Protein AF-A0A3B4A829-F1 (afdb_monomer)

Sequence (219 aa):
MPLPPALLARLAKRGIVKPTEQGADEEIIAEDYDDNNVDYEATRLENLPPNWYKVFDPTCGLPYYWNVETDLVAWLSPNDPTAVISKPAKKVKEVVEDKAERMDRSEKERERDRDRDRDRDRDRERERDRDRDRRRHRREDPAPYSKSKRGKKDDEMDPMDPSAYSDAPRGSWSTGLPKRNEAKTGADTTAAGPLFQQRPYPSPGAVLRANAANQIPKE

Radius of gyration: 46.79 Å; Cα contacts (8 Å, |Δi|>4): 106; chains: 1; bounding box: 115×64×116 Å

pLDDT: mean 76.43, std 15.31, range [40.72, 97.0]

InterPro domains:
  IPR001202 WW domain [PS50020] (46-80)
  IPR001202 WW domain [SM00456] (47-80)
  IPR036020 WW domain superfamily [SSF51045] (45-82)

Secondary structure (DSSP, 8-state):
-PPPHHHHHHHHHTTSSPPP-----------------B-HHHHHHTTPPTTEEEEE-TTT--EEEEETTTTEEESS-TTSTT---B--HHHHHHHHHHHHHHHHHHHHHHHHHHHHHHHHHHHHHHHHHHHHHHHHHHHHS--S---------SS---TT-HHHHS------TTTTSPPTTTTTS---TT--S-----PPPPPHHHHHHHHHHT-----

Foldseek 3Di:
DDDDPVVQVVCVVVVNDPDDPDDDDPPPPPPPPCPQQWDVVVQVVVPADPQKTWGADPVPRQTWIARPVPQWIWSDGPPDPPTDIHHPPVVVVVVVVVVVVVVVVVVVVVVVVVVVVVVVVVVVVVVVVVVVVVVVVVVPPPPPDDPDDPDDPPDDDDPPDVVVVDPPPPDDPPVPDDPPPPPPPVDDPPDP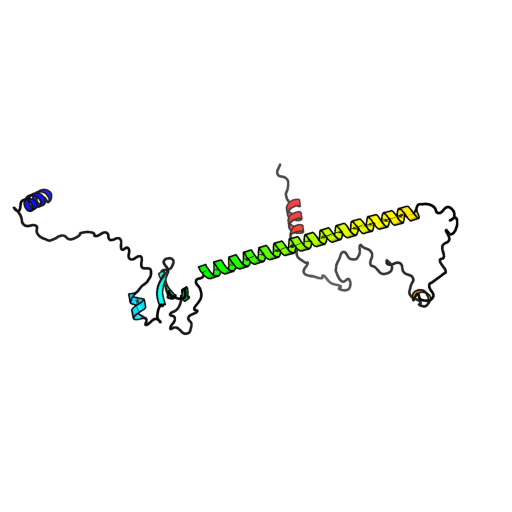DPDPDPDPDDDPVVVVVVVVVPPDDDD

Mean predicted aligned error: 21.89 Å

Organism: NCBI:txid409849

Structure (mmCIF, N/CA/C/O backbone):
data_AF-A0A3B4A829-F1
#
_entry.id   AF-A0A3B4A829-F1
#
loop_
_atom_site.group_PDB
_atom_site.id
_atom_site.type_symbol
_atom_site.label_atom_id
_atom_site.label_alt_id
_atom_site.label_comp_id
_atom_site.label_asym_id
_atom_site.label_entity_id
_atom_site.label_seq_id
_atom_site.pdbx_PDB_ins_code
_atom_site.Cartn_x
_atom_site.Cartn_y
_atom_site.Cartn_z
_atom_site.occupancy
_atom_site.B_iso_or_equiv
_atom_site.auth_seq_id
_atom_site.auth_comp_id
_atom_site.auth_asym_id
_atom_site.auth_atom_id
_atom_site.pdbx_PDB_model_num
ATOM 1 N N . MET A 1 1 ? -48.999 -45.160 48.063 1.00 62.88 1 MET A N 1
ATOM 2 C CA . MET A 1 1 ? -48.355 -45.368 46.749 1.00 62.88 1 MET A CA 1
ATOM 3 C C . MET A 1 1 ? -48.363 -44.034 46.015 1.00 62.88 1 MET A C 1
ATOM 5 O O . MET A 1 1 ? -49.429 -43.426 45.985 1.00 62.88 1 MET A O 1
ATOM 9 N N . PRO A 1 2 ? -47.221 -43.531 45.524 1.00 75.94 2 PRO A N 1
ATOM 10 C CA . PRO A 1 2 ? -47.175 -42.269 44.785 1.00 75.94 2 PRO A CA 1
ATOM 11 C C . PRO A 1 2 ? -47.960 -42.391 43.468 1.00 75.94 2 PRO A C 1
ATOM 13 O O . PRO A 1 2 ? -47.915 -43.430 42.811 1.00 75.94 2 PRO A O 1
ATOM 16 N N . LEU A 1 3 ? -48.720 -41.351 43.111 1.00 79.25 3 LEU A N 1
ATOM 17 C CA . LEU A 1 3 ? -49.488 -41.317 41.863 1.00 79.25 3 LEU A CA 1
ATOM 18 C C . LEU A 1 3 ? -48.540 -41.149 40.662 1.00 79.25 3 LEU A C 1
ATOM 20 O O . LEU A 1 3 ? -47.567 -40.402 40.767 1.00 79.25 3 LEU A O 1
ATOM 24 N N . PRO A 1 4 ? -48.821 -41.785 39.510 1.00 83.94 4 PRO A N 1
ATOM 25 C CA . PRO A 1 4 ? -47.995 -41.613 38.324 1.00 83.94 4 PRO A CA 1
ATOM 26 C C . PRO A 1 4 ? -48.113 -40.173 37.775 1.00 83.94 4 PRO A C 1
ATOM 28 O O . PRO A 1 4 ? -49.213 -39.601 37.794 1.00 83.94 4 PRO A O 1
ATOM 31 N N . PRO A 1 5 ? -47.028 -39.589 37.228 1.00 80.75 5 PRO A N 1
ATOM 32 C CA . PRO A 1 5 ? -46.957 -38.166 36.863 1.00 80.75 5 PRO A CA 1
ATOM 33 C C . PRO A 1 5 ? -48.063 -37.701 35.905 1.00 80.75 5 PRO A C 1
ATOM 35 O O . PRO A 1 5 ? -48.640 -36.627 36.070 1.00 80.75 5 PRO A O 1
ATOM 38 N N . ALA A 1 6 ? -48.428 -38.547 34.937 1.00 81.50 6 ALA A N 1
ATOM 39 C CA . ALA A 1 6 ? -49.469 -38.239 33.956 1.00 81.50 6 ALA A CA 1
ATOM 40 C C . ALA A 1 6 ? -50.870 -38.093 34.584 1.00 81.50 6 ALA A C 1
ATOM 42 O O . ALA A 1 6 ? -51.680 -37.282 34.124 1.00 81.50 6 ALA A O 1
ATOM 43 N N . LEU A 1 7 ? -51.165 -38.861 35.641 1.00 82.38 7 LEU A N 1
ATOM 44 C CA . LEU A 1 7 ? -52.417 -38.727 36.392 1.00 82.38 7 LEU A CA 1
ATOM 45 C C . LEU A 1 7 ? -52.396 -37.473 37.265 1.00 82.38 7 LEU A C 1
ATOM 47 O O . LEU A 1 7 ? -53.397 -36.763 37.303 1.00 82.38 7 LEU A O 1
ATOM 51 N N . LEU A 1 8 ? -51.260 -37.161 37.895 1.00 85.31 8 LEU A N 1
ATOM 52 C CA . LEU A 1 8 ? -51.094 -35.956 38.711 1.00 85.31 8 LEU A CA 1
ATOM 53 C C . LEU A 1 8 ? -51.343 -34.691 37.874 1.00 85.31 8 LEU A C 1
ATOM 55 O O . LEU A 1 8 ? -52.172 -33.868 38.251 1.00 85.31 8 LEU A O 1
ATOM 59 N N . ALA A 1 9 ? -50.750 -34.594 36.679 1.00 82.50 9 ALA A N 1
ATOM 60 C CA . ALA A 1 9 ? -50.962 -33.469 35.764 1.00 82.50 9 ALA A CA 1
ATOM 61 C C . ALA A 1 9 ? -52.432 -33.320 35.322 1.00 82.50 9 ALA A C 1
ATOM 63 O O . ALA A 1 9 ? -52.966 -32.210 35.262 1.00 82.50 9 ALA A O 1
ATOM 64 N N . ARG A 1 10 ? -53.119 -34.436 35.034 1.00 86.38 10 ARG A N 1
ATOM 65 C CA . ARG A 1 10 ? -54.551 -34.426 34.678 1.00 86.38 10 ARG A CA 1
ATOM 66 C C . ARG A 1 10 ? -55.443 -34.008 35.848 1.00 86.38 10 ARG A C 1
ATOM 68 O O . ARG A 1 10 ? -56.410 -33.281 35.629 1.00 86.38 10 ARG A O 1
ATOM 75 N N . LEU A 1 11 ? -55.128 -34.447 37.065 1.00 88.88 11 LEU A N 1
ATOM 76 C CA . LEU A 1 11 ? -55.855 -34.072 38.280 1.00 88.88 11 LEU A CA 1
ATOM 77 C C . LEU A 1 11 ? -55.606 -32.607 38.660 1.00 88.88 11 LEU A C 1
ATOM 79 O O . LEU A 1 11 ? -56.555 -31.916 39.027 1.00 88.88 11 LEU A O 1
ATOM 83 N N . ALA A 1 12 ? -54.375 -32.114 38.493 1.00 83.81 12 ALA A N 1
ATOM 84 C CA . ALA A 1 12 ? -54.022 -30.709 38.683 1.00 83.81 12 ALA A CA 1
ATOM 85 C C . ALA A 1 12 ? -54.759 -29.799 37.689 1.00 83.81 12 ALA A C 1
ATOM 87 O O . ALA A 1 12 ? -55.394 -28.832 38.100 1.00 83.81 12 ALA A O 1
ATOM 88 N N . LYS A 1 13 ? -54.805 -30.165 36.397 1.00 85.56 13 LYS A N 1
ATOM 89 C CA . LYS A 1 13 ? -55.593 -29.440 35.377 1.00 85.56 13 LYS A CA 1
ATOM 90 C C . LYS A 1 13 ? -57.096 -29.405 35.665 1.00 85.56 13 LYS A C 1
ATOM 92 O O . LYS A 1 13 ? -57.785 -28.515 35.181 1.00 85.56 13 LYS A O 1
ATOM 97 N N . ARG A 1 14 ? -57.614 -30.370 36.429 1.00 87.62 14 ARG A N 1
ATOM 98 C CA . ARG A 1 14 ? -59.014 -30.402 36.881 1.00 87.62 14 ARG A CA 1
ATOM 99 C C . ARG A 1 14 ? -59.227 -29.773 38.262 1.00 87.62 14 ARG A C 1
ATOM 101 O O . ARG A 1 14 ? -60.338 -29.839 38.774 1.00 87.62 14 ARG A O 1
ATOM 108 N N . GLY A 1 15 ? -58.192 -29.179 38.861 1.00 80.56 15 GLY A N 1
ATOM 109 C CA . GLY A 1 15 ? -58.266 -28.501 40.158 1.00 80.56 15 GLY A CA 1
ATOM 110 C C . GLY A 1 15 ? -58.422 -29.435 41.362 1.00 80.56 15 GLY A C 1
ATOM 111 O O . GLY A 1 15 ? -58.756 -28.975 42.448 1.00 80.56 15 GLY A O 1
ATOM 112 N N . ILE A 1 16 ? -58.200 -30.741 41.185 1.00 83.94 16 ILE A N 1
ATOM 113 C CA . ILE A 1 16 ? -58.399 -31.758 42.232 1.00 83.94 16 ILE A CA 1
ATOM 114 C C . ILE A 1 16 ? -57.163 -31.868 43.138 1.00 83.94 16 ILE A C 1
ATOM 116 O O . ILE A 1 16 ? -57.279 -32.201 44.314 1.00 83.94 16 ILE A O 1
ATOM 120 N N . VAL A 1 17 ? -55.972 -31.578 42.607 1.00 76.62 17 VAL A N 1
ATOM 121 C CA . VAL A 1 17 ? -54.696 -31.648 43.335 1.00 76.62 17 VAL A CA 1
ATOM 122 C C . VAL A 1 17 ? -53.921 -30.352 43.102 1.00 76.62 17 VAL A C 1
ATOM 124 O O . VAL A 1 17 ? -53.802 -29.909 41.963 1.00 76.62 17 VAL A O 1
ATOM 127 N N . LYS A 1 18 ? -53.397 -29.737 44.171 1.00 69.69 18 LYS A N 1
ATOM 128 C CA . LYS A 1 18 ? -52.529 -28.553 44.069 1.00 69.69 18 LYS A CA 1
ATOM 129 C C . LYS A 1 18 ? -51.158 -28.993 43.532 1.00 69.69 18 LYS A C 1
ATOM 131 O O . LYS A 1 18 ? -50.573 -29.892 44.139 1.00 69.69 18 LYS A O 1
ATOM 136 N N . PRO A 1 19 ? -50.647 -28.425 42.425 1.00 57.25 19 PRO A N 1
ATOM 137 C CA . PRO A 1 19 ? -49.289 -28.715 41.985 1.00 57.25 19 PRO A CA 1
ATOM 138 C C . PRO A 1 19 ? -48.317 -28.209 43.056 1.00 57.25 19 PRO A C 1
ATOM 140 O O . PRO A 1 19 ? -48.358 -27.047 43.446 1.00 57.25 19 PRO A O 1
ATOM 143 N N . THR A 1 20 ? -47.487 -29.101 43.587 1.00 56.19 20 THR A N 1
ATOM 144 C CA . THR A 1 20 ? -46.344 -28.720 44.416 1.00 56.19 20 THR A CA 1
ATOM 145 C C . THR A 1 20 ? -45.312 -28.067 43.499 1.00 56.19 20 THR A C 1
ATOM 147 O O . THR A 1 20 ? -44.833 -28.725 42.578 1.00 56.19 20 THR A O 1
ATOM 150 N N . GLU A 1 21 ? -45.012 -26.788 43.724 1.00 53.50 21 GLU A N 1
ATOM 151 C CA . GLU A 1 21 ? -44.109 -25.934 42.928 1.00 53.50 21 GLU A CA 1
ATOM 152 C C . GLU A 1 21 ? -42.617 -26.319 43.031 1.00 53.50 21 GLU A C 1
ATOM 154 O O . GLU A 1 21 ? -41.757 -25.473 43.251 1.00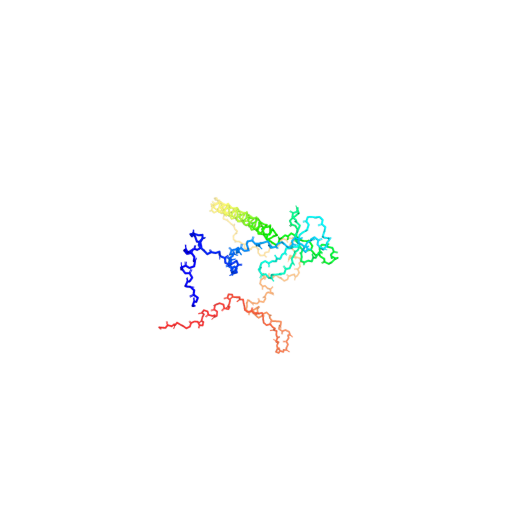 53.50 21 GLU A O 1
ATOM 159 N N . GLN A 1 22 ? -42.270 -27.600 42.916 1.00 52.34 22 GLN A N 1
ATOM 160 C CA . GLN A 1 22 ? -40.875 -28.041 42.978 1.00 52.34 22 GLN A CA 1
ATOM 161 C C . GLN A 1 22 ? -40.484 -28.803 41.713 1.00 52.34 22 GLN A C 1
ATOM 163 O O . GLN A 1 22 ? -40.809 -29.980 41.553 1.00 52.34 22 GLN A O 1
ATOM 168 N N . GLY A 1 23 ? -39.783 -28.062 40.849 1.00 44.44 23 GLY A N 1
ATOM 169 C CA . GLY A 1 23 ? -39.101 -28.474 39.623 1.00 44.44 23 GLY A CA 1
ATOM 170 C C . GLY A 1 23 ? -39.438 -27.500 38.480 1.00 44.44 23 GLY A C 1
ATOM 171 O O . GLY A 1 23 ? -40.441 -27.718 37.812 1.00 44.44 23 GLY A O 1
ATOM 172 N N . ALA A 1 24 ? -38.773 -26.355 38.256 1.00 49.72 24 ALA A N 1
ATOM 173 C CA . ALA A 1 24 ? -37.322 -26.191 38.076 1.00 49.72 24 ALA A CA 1
ATOM 174 C C . ALA A 1 24 ? -36.779 -27.426 37.329 1.00 49.72 24 ALA A C 1
ATOM 176 O O . ALA A 1 24 ? -36.656 -28.494 37.910 1.00 49.72 24 ALA A O 1
ATOM 177 N N . ASP A 1 25 ? -36.658 -27.424 36.008 1.00 49.03 25 ASP A N 1
ATOM 178 C CA . ASP A 1 25 ? -35.870 -26.461 35.255 1.00 49.03 25 ASP A CA 1
ATOM 179 C C . ASP A 1 25 ? -36.522 -26.230 33.886 1.00 49.03 25 ASP A C 1
ATOM 181 O O . ASP A 1 25 ? -36.561 -27.111 33.025 1.00 49.03 25 ASP A O 1
ATOM 185 N N . GLU A 1 26 ? -37.066 -25.033 33.678 1.00 47.22 26 GLU A N 1
ATOM 186 C CA . GLU A 1 26 ? -37.131 -24.495 32.327 1.00 47.22 26 GLU A CA 1
ATOM 187 C C . GLU A 1 26 ? -35.673 -24.281 31.917 1.00 47.22 26 GLU A C 1
ATOM 189 O O . GLU A 1 26 ? -35.051 -23.296 32.312 1.00 47.22 26 GLU A O 1
ATOM 194 N N . GLU A 1 27 ? -35.095 -25.226 31.175 1.00 49.81 27 GLU A N 1
ATOM 195 C CA . GLU A 1 27 ? -33.926 -24.932 30.351 1.00 49.81 27 GLU A CA 1
ATOM 196 C C . GLU A 1 27 ? -34.383 -23.905 29.310 1.00 49.81 27 GLU A C 1
ATOM 198 O O . GLU A 1 27 ? -34.809 -24.226 28.199 1.00 49.81 27 GLU A O 1
ATOM 203 N N . ILE A 1 28 ? -34.374 -22.638 29.723 1.00 50.53 28 ILE A N 1
ATOM 204 C CA . ILE A 1 28 ? -34.378 -21.493 28.833 1.00 50.53 28 ILE A CA 1
ATOM 205 C C . ILE A 1 28 ? -33.045 -21.588 28.103 1.00 50.53 28 ILE A C 1
ATOM 207 O O . ILE A 1 28 ? -32.021 -21.095 28.565 1.00 50.53 28 ILE A O 1
ATOM 211 N N . ILE A 1 29 ? -33.073 -22.265 26.959 1.00 40.72 29 ILE A N 1
ATOM 212 C CA . ILE A 1 29 ? -32.076 -22.162 25.898 1.00 40.72 29 ILE A CA 1
ATOM 213 C C . ILE A 1 29 ? -32.230 -20.753 25.298 1.00 40.72 29 ILE A C 1
ATOM 215 O O . ILE A 1 29 ? -32.702 -20.565 24.185 1.00 40.72 29 ILE A O 1
ATOM 219 N N . ALA A 1 30 ? -31.935 -19.726 26.086 1.00 46.53 30 ALA A N 1
ATOM 220 C CA . ALA A 1 30 ? -31.140 -18.651 25.540 1.00 46.53 30 ALA A CA 1
ATOM 221 C C . ALA A 1 30 ? -29.742 -19.288 25.542 1.00 46.53 30 ALA A C 1
ATOM 223 O O . ALA A 1 30 ? -29.159 -19.461 26.601 1.00 46.53 30 ALA A O 1
ATOM 224 N N . GLU A 1 31 ? -29.207 -19.821 24.441 1.00 43.38 31 GLU A N 1
ATOM 225 C CA . GLU A 1 31 ? -28.810 -18.980 23.309 1.00 43.38 31 GLU A CA 1
ATOM 226 C C . GLU A 1 31 ? -28.559 -17.565 23.832 1.00 43.38 31 GLU A C 1
ATOM 228 O O . GLU A 1 31 ? -29.293 -16.611 23.582 1.00 43.38 31 GLU A O 1
ATOM 233 N N . ASP A 1 32 ? -27.570 -17.512 24.716 1.00 53.38 32 ASP A N 1
ATOM 234 C CA . ASP A 1 32 ? -26.688 -16.407 25.012 1.00 53.38 32 ASP A CA 1
ATOM 235 C C . ASP A 1 32 ? -26.170 -15.817 23.696 1.00 53.38 32 ASP A C 1
ATOM 237 O O . ASP A 1 32 ? -24.996 -15.872 23.353 1.00 53.38 32 ASP A O 1
ATOM 241 N N . TYR A 1 33 ? -27.080 -15.163 22.975 1.00 49.12 33 TYR A N 1
ATOM 242 C CA . TYR A 1 33 ? -26.822 -14.146 21.967 1.00 49.12 33 TYR A CA 1
ATOM 243 C C . TYR A 1 33 ? -26.210 -12.893 22.616 1.00 49.12 33 TYR A C 1
ATOM 245 O O . TYR A 1 33 ? -26.531 -11.766 22.243 1.00 49.12 33 TYR A O 1
ATOM 253 N N . ASP A 1 34 ? -25.326 -13.077 23.593 1.00 56.41 34 ASP A N 1
ATOM 254 C CA . ASP A 1 34 ? -24.385 -12.060 24.027 1.00 56.41 34 ASP A CA 1
ATOM 255 C C . ASP A 1 34 ? -23.034 -12.343 23.369 1.00 56.41 34 ASP A C 1
ATOM 257 O O . ASP A 1 34 ? -21.984 -12.429 23.994 1.00 56.41 34 ASP A O 1
ATOM 261 N N . ASP A 1 35 ? -23.079 -12.441 22.041 1.00 56.72 35 ASP A N 1
ATOM 262 C CA . ASP A 1 35 ? -21.937 -12.347 21.132 1.00 56.72 35 ASP A CA 1
ATOM 263 C C . ASP A 1 35 ? -21.362 -10.904 21.147 1.00 56.72 35 ASP A C 1
ATOM 265 O O . ASP A 1 35 ? -20.783 -10.419 20.169 1.00 56.72 35 ASP A O 1
ATOM 269 N N . ASN A 1 36 ? -21.555 -10.157 22.248 1.00 57.44 36 ASN A N 1
ATOM 270 C CA . ASN A 1 36 ? -20.899 -8.886 22.480 1.00 57.44 36 ASN A CA 1
ATOM 271 C C . ASN A 1 36 ? -19.454 -9.190 22.831 1.00 57.44 36 ASN A C 1
ATOM 273 O O . ASN A 1 36 ? -19.013 -9.238 23.973 1.00 57.44 36 ASN A O 1
ATOM 277 N N . ASN A 1 37 ? -18.678 -9.257 21.769 1.00 61.34 37 ASN A N 1
ATOM 278 C CA . ASN A 1 37 ? -17.234 -9.173 21.750 1.00 61.34 37 ASN A CA 1
ATOM 279 C C . ASN A 1 37 ? -16.674 -7.901 22.448 1.00 61.34 37 ASN A C 1
ATOM 281 O O . ASN A 1 37 ? -15.470 -7.660 22.437 1.00 61.34 37 ASN A O 1
ATOM 285 N N . VAL A 1 38 ? -17.538 -7.059 23.023 1.00 65.56 38 VAL A N 1
ATOM 286 C CA . VAL A 1 38 ? -17.260 -5.788 23.685 1.00 65.56 38 VAL A CA 1
ATOM 287 C C . VAL A 1 38 ? -17.654 -5.913 25.154 1.00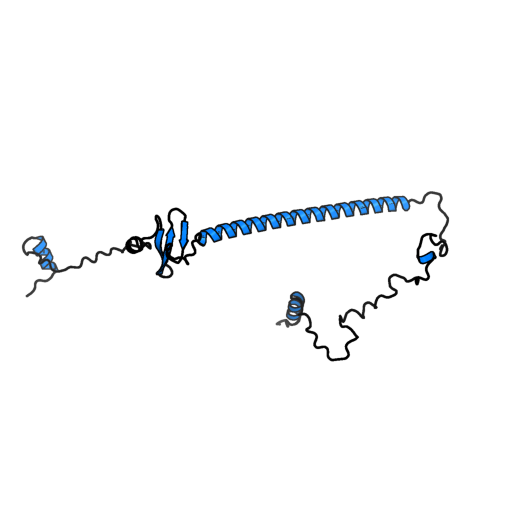 65.56 38 VAL A C 1
ATOM 289 O O . VAL A 1 38 ? -18.835 -5.962 25.491 1.00 65.56 38 VAL A O 1
ATOM 292 N N . ASP A 1 39 ? -16.663 -5.917 26.041 1.00 70.56 39 ASP A N 1
ATOM 293 C CA . ASP A 1 39 ? -16.899 -5.949 27.484 1.00 70.56 39 ASP A CA 1
ATOM 294 C C . ASP A 1 39 ? -17.111 -4.517 27.994 1.00 70.56 39 ASP A C 1
ATOM 296 O O . ASP A 1 39 ? -16.173 -3.781 28.333 1.00 70.56 39 ASP A O 1
ATOM 300 N N . TYR A 1 40 ? -18.374 -4.088 27.979 1.00 66.25 40 TYR A N 1
ATOM 301 C CA . TYR A 1 40 ? -18.784 -2.751 28.407 1.00 66.25 40 TYR A CA 1
ATOM 302 C C . TYR A 1 40 ? -18.522 -2.494 29.900 1.00 66.25 40 TYR A C 1
ATOM 304 O O . TYR A 1 40 ? -18.221 -1.357 30.275 1.00 66.25 40 TYR A O 1
ATOM 312 N N . GLU A 1 41 ? -18.574 -3.528 30.744 1.00 65.50 41 GLU A N 1
ATOM 313 C CA . GLU A 1 41 ? -18.290 -3.418 32.179 1.00 65.50 41 GLU A CA 1
ATOM 314 C C . GLU A 1 41 ? -16.792 -3.181 32.416 1.00 65.50 41 GLU A C 1
ATOM 316 O O . GLU A 1 41 ? -16.417 -2.216 33.091 1.00 65.50 41 GLU A O 1
ATOM 321 N N . ALA A 1 42 ? -15.914 -3.964 31.779 1.00 67.88 42 ALA A N 1
ATOM 322 C CA . ALA A 1 42 ? -14.471 -3.730 31.850 1.00 67.88 42 ALA A CA 1
ATOM 323 C C . ALA A 1 42 ? -14.068 -2.383 31.232 1.00 67.88 42 ALA A C 1
ATOM 325 O O . ALA A 1 42 ? -13.198 -1.692 31.764 1.00 67.88 42 ALA A O 1
ATOM 326 N N . THR A 1 43 ? -14.735 -1.971 30.149 1.00 70.56 43 THR A N 1
ATOM 327 C CA . THR A 1 43 ? -14.516 -0.658 29.524 1.00 70.56 43 THR A CA 1
ATOM 328 C C . THR A 1 43 ? -14.823 0.485 30.501 1.00 70.56 43 THR A C 1
ATOM 330 O O . THR A 1 43 ? -14.058 1.445 30.609 1.00 70.56 43 THR A O 1
ATOM 333 N N . ARG A 1 44 ? -15.924 0.380 31.255 1.00 68.00 44 ARG A N 1
ATOM 334 C CA . ARG A 1 44 ? -16.331 1.391 32.241 1.00 68.00 44 ARG A CA 1
ATOM 335 C C . ARG A 1 44 ? -15.406 1.432 33.460 1.00 68.00 44 ARG A C 1
ATOM 337 O O . ARG A 1 44 ? -15.203 2.504 34.026 1.00 68.00 44 ARG A O 1
ATOM 344 N N . LEU A 1 45 ? -14.851 0.290 33.862 1.00 73.12 45 LEU A N 1
ATOM 345 C CA . LEU A 1 45 ? -13.954 0.172 35.016 1.00 73.12 45 LEU A CA 1
ATOM 346 C C . LEU A 1 45 ? -12.544 0.729 34.751 1.00 73.12 45 LEU A C 1
ATOM 348 O O . LEU A 1 45 ? -11.903 1.222 35.677 1.00 73.12 45 LEU A O 1
ATOM 352 N N . GLU A 1 46 ? -12.060 0.684 33.507 1.00 77.44 46 GLU A N 1
ATOM 353 C CA . GLU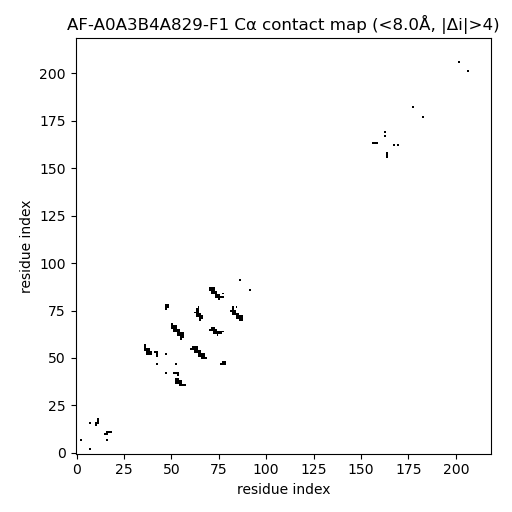 A 1 46 ? -10.684 1.073 33.153 1.00 77.44 46 GLU A CA 1
ATOM 354 C C . GLU A 1 46 ? -10.467 2.589 32.955 1.00 77.44 46 GLU A C 1
ATOM 356 O O . GLU A 1 46 ? -9.350 3.007 32.646 1.00 77.44 46 GLU A O 1
ATOM 361 N N . ASN A 1 47 ? -11.493 3.431 33.166 1.00 84.56 47 ASN A N 1
ATOM 362 C CA . ASN A 1 47 ? -11.431 4.886 32.938 1.00 84.56 47 ASN A CA 1
ATOM 363 C C . ASN A 1 47 ? -10.808 5.230 31.570 1.00 84.56 47 ASN A C 1
ATOM 365 O O . ASN A 1 47 ? -9.901 6.063 31.455 1.00 84.56 47 ASN A O 1
ATOM 369 N N . LEU A 1 48 ? -11.263 4.535 30.529 1.00 85.94 48 LEU A N 1
ATOM 370 C CA . LEU A 1 48 ? -10.796 4.747 29.165 1.00 85.94 48 LEU A CA 1
ATOM 371 C C . LEU A 1 48 ? -11.193 6.145 28.662 1.00 85.94 48 LEU A C 1
ATOM 373 O O . LEU A 1 48 ? -12.214 6.692 29.095 1.00 85.94 48 LEU A O 1
ATOM 377 N N . PRO A 1 49 ? -10.413 6.743 27.742 1.00 87.75 49 PRO A N 1
ATOM 378 C CA . PRO A 1 49 ? -10.805 8.000 27.122 1.00 87.75 49 PRO A CA 1
ATOM 379 C C . PRO A 1 49 ? -12.147 7.862 26.379 1.00 87.75 49 PRO A C 1
ATOM 381 O O . PRO A 1 49 ? -12.539 6.750 26.013 1.00 87.75 49 PRO A O 1
ATOM 384 N N . PRO A 1 50 ? -12.853 8.974 26.102 1.00 88.12 50 PRO A N 1
ATOM 385 C CA . PRO A 1 50 ? -14.125 8.932 25.390 1.00 88.12 50 PRO A CA 1
ATOM 386 C C . PRO A 1 50 ? -14.024 8.145 24.081 1.00 88.12 50 PRO A C 1
ATOM 388 O O . PRO A 1 50 ? -13.036 8.258 23.352 1.00 88.12 50 PRO A O 1
ATOM 391 N N . ASN A 1 51 ? -15.067 7.372 23.786 1.00 90.62 51 ASN A N 1
ATOM 392 C CA . ASN A 1 51 ? -15.212 6.588 22.558 1.00 90.62 51 ASN A CA 1
ATOM 393 C C . ASN A 1 51 ? -14.223 5.426 22.395 1.00 90.62 51 ASN A C 1
ATOM 395 O O . ASN A 1 51 ? -14.185 4.831 21.319 1.00 90.62 51 ASN A O 1
ATOM 399 N N . TRP A 1 52 ? -13.455 5.082 23.435 1.00 92.25 52 TRP A N 1
ATOM 400 C CA . TRP A 1 52 ? -12.633 3.876 23.475 1.00 92.25 52 TRP A CA 1
ATOM 401 C C . TRP A 1 52 ? -13.348 2.731 24.182 1.00 92.25 52 TRP A C 1
ATOM 403 O O . TRP A 1 52 ? -13.875 2.896 25.280 1.00 92.25 52 TRP A O 1
ATOM 413 N N . TYR A 1 53 ? -13.301 1.559 23.561 1.00 90.56 53 TYR A N 1
ATOM 414 C CA . TYR A 1 53 ? -13.922 0.337 24.050 1.00 90.56 53 TYR A CA 1
ATOM 415 C C . TYR A 1 53 ? -12.894 -0.782 24.130 1.00 90.56 53 TYR A C 1
ATOM 417 O O . TYR A 1 53 ? -12.029 -0.898 23.258 1.00 90.56 53 TYR A O 1
ATOM 425 N N . LYS A 1 54 ? -13.001 -1.606 25.173 1.00 91.25 54 LYS A N 1
ATOM 426 C CA . LYS A 1 54 ? -12.248 -2.848 25.307 1.00 91.25 54 LYS A CA 1
ATOM 427 C C . LYS A 1 54 ? -13.026 -3.959 24.614 1.00 91.25 54 LYS A C 1
ATOM 429 O O . LYS A 1 54 ? -14.156 -4.276 24.982 1.00 91.25 54 LYS A O 1
ATOM 434 N N . VAL A 1 55 ? -12.412 -4.521 23.589 1.00 90.19 55 VAL A N 1
ATOM 435 C CA . VAL A 1 55 ? -13.004 -5.509 22.696 1.00 90.19 55 VAL A CA 1
ATOM 436 C C . VAL A 1 55 ? -12.129 -6.753 22.749 1.00 90.19 55 VAL A C 1
ATOM 438 O O . VAL A 1 55 ? -10.912 -6.646 22.664 1.00 90.19 55 VAL A O 1
ATOM 441 N N . PHE A 1 56 ? -12.703 -7.933 22.925 1.00 88.56 56 PHE A N 1
ATOM 442 C CA . PHE A 1 56 ? -11.946 -9.182 22.852 1.00 88.56 56 PHE A CA 1
ATOM 443 C C . PHE A 1 56 ? -11.819 -9.613 21.393 1.00 88.56 56 PHE A C 1
ATOM 445 O O . PHE A 1 56 ? -12.649 -9.262 20.579 1.00 88.56 56 PHE A O 1
ATOM 452 N N . ASP A 1 57 ? -10.756 -10.278 20.969 1.00 83.44 57 ASP A N 1
ATOM 453 C CA . ASP A 1 57 ? -10.712 -10.830 19.609 1.00 83.44 57 ASP A CA 1
ATOM 454 C C . ASP A 1 57 ? -11.322 -12.243 19.627 1.00 83.44 57 ASP A C 1
ATOM 456 O O . ASP A 1 57 ? -10.798 -13.086 20.357 1.00 83.44 57 ASP A O 1
ATOM 460 N N . PRO A 1 58 ? -12.362 -12.561 18.826 1.00 85.88 58 PRO A N 1
ATOM 461 C CA . PRO A 1 58 ? -12.951 -13.903 18.792 1.00 85.88 58 PRO A CA 1
ATOM 462 C C . PRO A 1 58 ? -11.941 -15.007 18.461 1.00 85.88 58 PRO A C 1
ATOM 464 O O . PRO A 1 58 ? -12.118 -16.162 18.837 1.00 85.88 58 PRO A O 1
ATOM 467 N N . THR A 1 59 ? -10.878 -14.670 17.728 1.00 84.00 59 THR A N 1
ATOM 468 C CA . THR A 1 59 ? -9.888 -15.648 17.269 1.00 84.00 59 THR A CA 1
ATOM 469 C C . THR A 1 59 ? -8.891 -16.050 18.350 1.00 84.00 59 THR A C 1
ATOM 471 O O . THR A 1 59 ? -8.373 -17.166 18.308 1.00 84.00 59 THR A O 1
ATOM 474 N N . CYS A 1 60 ? -8.606 -15.167 19.311 1.00 84.50 60 CYS A N 1
ATOM 475 C CA . CYS A 1 60 ? -7.569 -15.405 20.317 1.00 84.50 60 CYS A CA 1
ATOM 476 C C . CYS A 1 60 ? -7.985 -15.095 21.760 1.00 84.50 60 CYS A C 1
ATOM 478 O O . CYS A 1 60 ? -7.221 -15.383 22.679 1.00 84.50 60 CYS A O 1
ATOM 480 N N . GLY A 1 61 ? -9.174 -14.532 21.979 1.00 84.06 61 GLY A N 1
ATOM 481 C CA . GLY A 1 61 ? -9.685 -14.139 23.291 1.00 84.06 61 GLY A CA 1
ATOM 482 C C . GLY A 1 61 ? -8.865 -13.042 23.976 1.00 84.06 61 GLY A C 1
ATOM 483 O O . GLY A 1 61 ? -9.040 -12.810 25.169 1.00 84.06 61 GLY A O 1
ATOM 484 N N . LEU A 1 62 ? -7.943 -12.384 23.264 1.00 88.38 62 LEU A N 1
ATOM 485 C CA . LEU A 1 62 ? -7.124 -11.304 23.812 1.00 88.38 62 LEU A CA 1
ATOM 486 C C . LEU A 1 62 ? -7.857 -9.965 23.682 1.00 88.38 62 LEU A C 1
ATOM 488 O O . LEU A 1 62 ? -8.459 -9.707 22.637 1.00 88.38 62 LEU A O 1
ATOM 492 N N . PRO A 1 63 ? -7.801 -9.098 24.708 1.00 91.44 63 PRO A N 1
ATOM 493 C CA . PRO A 1 63 ? -8.386 -7.774 24.619 1.00 91.44 63 PRO A CA 1
ATOM 494 C C . PRO A 1 63 ? -7.545 -6.870 23.713 1.00 91.44 63 PRO A C 1
ATOM 496 O O . PRO A 1 63 ? -6.318 -6.834 23.795 1.00 91.44 63 PRO A O 1
ATOM 499 N N . TYR A 1 64 ? -8.232 -6.088 22.896 1.00 91.56 64 TYR A N 1
ATOM 500 C CA . TYR A 1 64 ? -7.718 -4.935 22.181 1.00 91.56 64 TYR A CA 1
ATOM 501 C C . TYR A 1 64 ? -8.632 -3.736 22.441 1.00 91.56 64 TYR A C 1
ATOM 503 O O . TYR A 1 64 ? -9.765 -3.862 22.902 1.00 91.56 64 TYR A O 1
ATOM 511 N N . TYR A 1 65 ? -8.123 -2.546 22.166 1.00 92.88 65 TYR A N 1
ATOM 512 C CA . TYR A 1 65 ? -8.818 -1.292 22.398 1.00 92.88 65 TYR A CA 1
ATOM 513 C C . TYR A 1 65 ? -9.178 -0.674 21.056 1.00 92.88 65 TYR A C 1
ATOM 515 O O . TYR A 1 65 ? -8.310 -0.501 20.197 1.00 92.88 65 TYR A O 1
ATOM 523 N N . TRP A 1 66 ? -10.452 -0.346 20.873 1.00 93.69 66 TRP A N 1
ATOM 524 C CA . TRP A 1 66 ? -10.971 0.252 19.646 1.00 93.69 66 TRP A CA 1
ATOM 525 C C . TRP A 1 66 ? -11.643 1.586 19.940 1.00 93.69 66 TRP A C 1
ATOM 527 O O . TRP A 1 66 ? -12.453 1.700 20.858 1.00 93.69 66 TRP A O 1
ATOM 537 N N . ASN A 1 67 ? -11.303 2.596 19.144 1.00 93.69 67 ASN A N 1
ATOM 538 C CA . ASN A 1 67 ? -11.973 3.882 19.140 1.00 93.69 67 ASN A CA 1
ATOM 539 C C . ASN A 1 67 ? -13.036 3.933 18.032 1.00 93.69 67 ASN A C 1
ATOM 541 O O . ASN A 1 67 ? -12.688 3.912 16.852 1.00 93.69 67 ASN A O 1
ATOM 545 N N . VAL A 1 68 ? -14.309 4.058 18.411 1.00 91.19 68 VAL A N 1
ATOM 546 C CA . VAL A 1 68 ? -15.456 3.996 17.481 1.00 91.19 68 VAL A CA 1
ATOM 547 C C . VAL A 1 68 ? -15.575 5.235 16.584 1.00 91.19 68 VAL A C 1
ATOM 549 O O . VAL A 1 68 ? -16.071 5.136 15.468 1.00 91.19 68 VAL A O 1
ATOM 552 N N . GLU A 1 69 ? -15.120 6.409 17.028 1.00 92.94 69 GLU A N 1
ATOM 553 C CA . GLU A 1 69 ? -15.217 7.638 16.220 1.00 92.94 69 GLU A CA 1
ATOM 554 C C . GLU A 1 69 ? -14.147 7.718 15.131 1.00 92.94 69 GLU A C 1
ATOM 556 O O . GLU A 1 69 ? -14.387 8.243 14.045 1.00 92.94 69 GLU A O 1
ATOM 561 N N . THR A 1 70 ? -12.940 7.248 15.441 1.00 91.94 70 THR A N 1
ATOM 562 C CA . THR A 1 70 ? -11.762 7.417 14.574 1.00 91.94 70 THR A CA 1
ATOM 563 C C . THR A 1 70 ? -11.339 6.135 13.870 1.00 91.94 70 THR A C 1
ATOM 565 O O . THR A 1 70 ? -10.417 6.173 13.051 1.00 91.94 70 THR A O 1
ATOM 568 N N . ASP A 1 71 ? -11.993 5.012 14.182 1.00 92.44 71 ASP A N 1
ATOM 569 C CA . ASP A 1 71 ? -11.591 3.670 13.766 1.00 92.44 71 ASP A CA 1
ATOM 570 C C . ASP A 1 71 ? -10.107 3.405 14.039 1.00 92.44 71 ASP A C 1
ATOM 572 O O . ASP A 1 71 ? -9.379 2.884 13.198 1.00 92.44 71 ASP A O 1
ATOM 576 N N . LEU A 1 72 ? -9.620 3.804 15.211 1.00 93.94 72 LEU A N 1
ATOM 577 C CA . LEU A 1 72 ? -8.257 3.512 15.643 1.00 93.94 72 LEU A CA 1
ATOM 578 C C . LEU A 1 72 ? -8.249 2.293 16.558 1.00 93.94 72 LEU A C 1
ATOM 580 O O . LEU A 1 72 ? -9.161 2.101 17.356 1.00 93.94 72 LEU A O 1
ATOM 584 N N . VAL A 1 73 ? -7.209 1.473 16.442 1.00 94.44 73 VAL A N 1
ATOM 585 C CA . VAL A 1 73 ? -7.030 0.251 17.227 1.00 94.44 73 VAL A CA 1
ATOM 586 C C . VAL A 1 73 ? -5.671 0.247 17.922 1.00 94.44 73 VAL A C 1
ATOM 588 O O . VAL A 1 73 ? -4.672 0.723 17.369 1.00 94.44 73 VAL A O 1
ATOM 591 N N . ALA A 1 74 ? -5.631 -0.302 19.133 1.00 94.56 74 ALA A N 1
ATOM 592 C CA . ALA A 1 74 ? -4.421 -0.491 19.925 1.00 94.56 74 ALA A CA 1
ATOM 593 C C . ALA A 1 74 ? -4.481 -1.819 20.694 1.00 94.56 74 ALA A C 1
ATOM 595 O O . ALA A 1 74 ? -5.543 -2.242 21.139 1.00 94.56 74 ALA A O 1
ATOM 596 N N . TRP A 1 75 ? -3.334 -2.473 20.878 1.00 93.12 75 TRP A N 1
ATOM 597 C CA . TRP A 1 75 ? -3.229 -3.703 21.681 1.00 93.12 75 TRP A CA 1
ATOM 598 C C . TRP A 1 75 ? -3.128 -3.439 23.189 1.00 93.12 75 TRP A C 1
ATOM 600 O O . TRP A 1 75 ? -3.338 -4.341 23.990 1.00 93.12 75 TRP A O 1
ATOM 610 N N . LEU A 1 76 ? -2.787 -2.208 23.574 1.00 92.88 76 LEU A N 1
ATOM 611 C CA . LEU A 1 76 ? -2.669 -1.760 24.959 1.00 92.88 76 LEU A CA 1
ATOM 612 C C . LEU A 1 76 ? -3.683 -0.654 25.228 1.00 92.88 76 LEU A C 1
ATOM 614 O O . LEU A 1 76 ? -4.152 -0.001 24.291 1.00 92.88 76 LEU A O 1
ATOM 618 N N . SER A 1 77 ? -3.989 -0.438 26.508 1.00 90.38 77 SER A N 1
ATOM 619 C CA . SER A 1 77 ? -4.886 0.638 26.920 1.00 90.38 77 SER A CA 1
ATOM 620 C C . SER A 1 77 ? -4.365 1.977 26.385 1.00 90.38 77 SER A C 1
ATOM 622 O O . SER A 1 77 ? -3.174 2.246 26.513 1.00 90.38 77 SER A O 1
ATOM 624 N N . PRO A 1 78 ? -5.216 2.855 25.838 1.00 90.38 78 PRO A N 1
ATOM 625 C CA . PRO A 1 78 ? -4.833 4.198 25.391 1.00 90.38 78 PRO A CA 1
ATOM 626 C C . PRO A 1 78 ? -4.196 5.067 26.481 1.00 90.38 78 PRO A C 1
ATOM 628 O O . PRO A 1 78 ? -3.544 6.059 26.171 1.00 90.38 78 PRO A O 1
ATOM 631 N N . ASN A 1 79 ? -4.415 4.713 27.750 1.00 88.81 79 ASN A N 1
ATOM 632 C CA . ASN A 1 79 ? -3.809 5.373 28.902 1.00 88.81 79 ASN A CA 1
ATOM 633 C C . ASN A 1 79 ? -2.364 4.899 29.161 1.00 88.81 79 ASN A C 1
ATOM 635 O O . ASN A 1 79 ? -1.646 5.525 29.940 1.00 88.81 79 ASN A O 1
ATOM 639 N N . ASP A 1 80 ? -1.932 3.800 28.535 1.00 89.00 80 ASP A N 1
ATOM 640 C CA . ASP A 1 80 ? -0.577 3.271 28.650 1.00 89.00 80 ASP A CA 1
ATOM 641 C C . ASP A 1 80 ? 0.390 4.070 27.752 1.00 89.00 80 ASP A C 1
ATOM 643 O O . ASP A 1 80 ? 0.131 4.238 26.556 1.00 89.00 80 ASP A O 1
ATOM 647 N N . PRO A 1 81 ? 1.536 4.545 28.276 1.00 91.69 81 PRO A N 1
ATOM 648 C CA . PRO A 1 81 ? 2.505 5.320 27.496 1.00 91.69 81 PRO A CA 1
ATOM 649 C C . PRO A 1 81 ? 3.142 4.543 26.333 1.00 91.69 81 PRO A C 1
ATOM 651 O O . PRO A 1 81 ? 3.738 5.152 25.445 1.00 91.69 81 PRO A O 1
ATOM 654 N N . THR A 1 82 ? 3.055 3.213 26.333 1.00 93.75 82 THR A N 1
ATOM 655 C CA . THR A 1 82 ? 3.607 2.342 25.287 1.00 93.75 82 THR A CA 1
ATOM 656 C C . THR A 1 82 ? 2.575 1.932 24.234 1.00 93.75 82 THR A C 1
ATOM 658 O O . THR A 1 82 ? 2.909 1.211 23.290 1.00 93.75 82 THR A O 1
ATOM 661 N N . ALA A 1 83 ? 1.330 2.405 24.352 1.00 92.00 83 ALA A N 1
ATOM 662 C CA . ALA A 1 83 ? 0.267 2.072 23.418 1.00 92.00 83 ALA A CA 1
ATOM 663 C C . ALA A 1 83 ? 0.537 2.630 22.012 1.00 92.00 83 ALA A C 1
ATOM 665 O O . ALA A 1 83 ? 0.613 3.838 21.784 1.00 92.00 83 ALA A O 1
ATOM 666 N N . VAL A 1 84 ? 0.632 1.728 21.032 1.00 93.69 84 VAL A N 1
ATOM 667 C CA . VAL A 1 84 ? 0.735 2.088 19.614 1.00 93.69 84 VAL A CA 1
ATOM 668 C C . VAL A 1 84 ? -0.666 2.144 19.015 1.00 93.69 84 VAL A C 1
ATOM 670 O O . VAL A 1 84 ? -1.257 1.117 18.682 1.00 93.69 84 VAL A O 1
ATOM 673 N N . ILE A 1 85 ? -1.185 3.361 18.871 1.00 93.62 85 ILE A N 1
ATOM 674 C CA . ILE A 1 85 ? -2.486 3.620 18.254 1.00 93.62 85 ILE A CA 1
ATOM 675 C C . ILE A 1 85 ? -2.314 3.649 16.734 1.00 93.62 85 ILE A C 1
ATOM 677 O O . ILE A 1 85 ? -1.559 4.460 16.194 1.00 93.62 85 ILE A O 1
ATOM 681 N N . SER A 1 86 ? -3.009 2.760 16.030 1.00 94.25 86 SER A N 1
ATOM 682 C CA . SER A 1 86 ? -2.878 2.605 14.580 1.00 94.25 86 SER A CA 1
ATOM 683 C C . SER A 1 86 ? -4.232 2.417 13.899 1.00 94.25 86 SER A C 1
ATOM 685 O O . SER A 1 86 ? -5.244 2.173 14.550 1.00 94.25 86 SER A O 1
ATOM 687 N N . LYS A 1 87 ? -4.272 2.546 12.569 1.00 93.69 87 LYS A N 1
ATOM 688 C CA . LYS A 1 87 ? -5.461 2.171 11.791 1.00 93.69 87 LYS A CA 1
ATOM 689 C C . LYS A 1 87 ? -5.604 0.645 11.772 1.00 93.69 87 LYS A C 1
ATOM 691 O O . LYS A 1 87 ? -4.580 -0.040 11.717 1.00 93.69 87 LYS A O 1
ATOM 696 N N . PRO A 1 88 ? -6.830 0.099 11.722 1.00 92.44 88 PRO A N 1
ATOM 697 C CA . PRO A 1 88 ? -7.058 -1.333 11.651 1.00 92.44 88 PRO A CA 1
ATOM 698 C C . PRO A 1 88 ? -6.313 -1.925 10.462 1.00 92.44 88 PRO A C 1
ATOM 700 O O . PRO A 1 88 ? -6.350 -1.384 9.351 1.00 92.44 88 PRO A O 1
ATOM 703 N N . ALA A 1 89 ? -5.663 -3.067 10.692 1.00 87.88 89 ALA A N 1
ATOM 704 C CA . ALA A 1 89 ? -4.827 -3.733 9.696 1.00 87.88 89 ALA A CA 1
ATOM 705 C C . ALA A 1 89 ? -5.568 -3.957 8.366 1.00 87.88 89 ALA A C 1
ATOM 707 O O . ALA A 1 89 ? -4.991 -3.783 7.295 1.00 87.88 89 ALA A O 1
ATOM 708 N N . LYS A 1 90 ? -6.875 -4.248 8.427 1.00 88.00 90 LYS A N 1
ATOM 709 C CA . LYS A 1 90 ? -7.746 -4.403 7.254 1.00 88.00 90 LYS A CA 1
ATOM 710 C C . LYS A 1 90 ? -7.765 -3.156 6.360 1.00 88.00 90 LYS A C 1
ATOM 712 O O . LYS A 1 90 ? -7.649 -3.284 5.146 1.00 88.00 90 LYS A O 1
ATOM 717 N N . LYS A 1 91 ? -7.851 -1.957 6.948 1.00 89.19 91 LYS A N 1
ATOM 718 C CA . LYS A 1 91 ? -7.875 -0.693 6.196 1.00 89.19 91 LYS A CA 1
ATOM 719 C C . LYS A 1 91 ? -6.501 -0.328 5.646 1.00 89.19 91 LYS A C 1
ATOM 721 O O . LYS A 1 91 ? -6.395 0.196 4.543 1.00 89.19 91 LYS A O 1
ATOM 726 N N . VAL A 1 92 ? -5.440 -0.615 6.401 1.00 89.38 92 VAL A N 1
ATOM 727 C CA . VAL A 1 92 ? -4.063 -0.403 5.931 1.00 89.38 92 VAL A CA 1
ATOM 728 C C . VAL A 1 92 ? -3.770 -1.287 4.719 1.00 89.38 92 VAL A C 1
ATOM 730 O O . VAL A 1 92 ? -3.204 -0.804 3.742 1.00 89.38 92 VAL A O 1
ATOM 733 N N . LYS A 1 93 ? -4.198 -2.554 4.758 1.00 89.31 93 LYS A N 1
ATOM 734 C CA . LYS A 1 93 ? -4.012 -3.510 3.664 1.00 89.31 93 LYS A CA 1
ATOM 735 C C . LYS A 1 93 ? -4.673 -3.042 2.364 1.00 89.31 93 LYS A C 1
ATOM 737 O O . LYS A 1 93 ? -3.992 -2.999 1.348 1.00 89.31 93 LYS A O 1
ATOM 742 N N . GLU A 1 94 ? -5.930 -2.604 2.426 1.00 90.75 94 GLU A N 1
ATOM 743 C CA . GLU A 1 94 ? -6.675 -2.066 1.273 1.00 90.75 94 GLU A CA 1
ATOM 744 C C . GLU A 1 94 ? -5.918 -0.909 0.593 1.00 90.75 94 GLU A C 1
ATOM 746 O O . GLU A 1 94 ? -5.683 -0.926 -0.609 1.00 90.75 94 GLU A O 1
ATOM 751 N N . VAL A 1 95 ? -5.424 0.058 1.375 1.00 91.75 95 VAL A N 1
ATOM 752 C CA . VAL A 1 95 ? -4.677 1.212 0.837 1.00 91.75 95 VAL A CA 1
ATOM 753 C C . VAL A 1 95 ? -3.347 0.798 0.199 1.00 91.75 95 VAL A C 1
ATOM 755 O O . VAL A 1 95 ? -2.909 1.405 -0.781 1.00 91.75 95 VAL A O 1
ATOM 758 N N . VAL A 1 96 ? -2.664 -0.197 0.770 1.00 92.50 96 VAL A N 1
ATOM 759 C CA . VAL A 1 96 ? -1.399 -0.704 0.223 1.00 92.50 96 VAL A CA 1
ATOM 760 C C . VAL A 1 96 ? -1.639 -1.457 -1.082 1.00 92.50 96 VAL A C 1
ATOM 762 O O . VAL A 1 96 ? -0.885 -1.244 -2.030 1.00 92.50 96 VAL A O 1
ATOM 765 N N . GLU A 1 97 ? -2.685 -2.280 -1.148 1.00 92.50 97 GLU A N 1
ATOM 766 C CA . GLU A 1 97 ? -3.090 -3.001 -2.358 1.00 92.50 97 GLU A CA 1
ATOM 767 C C . GLU A 1 97 ? -3.477 -2.020 -3.474 1.00 92.50 97 GLU A C 1
ATOM 769 O O . GLU A 1 97 ? -2.865 -2.056 -4.540 1.00 92.50 97 GLU A O 1
ATOM 774 N N . ASP A 1 98 ? -4.343 -1.040 -3.197 1.00 92.69 98 ASP A N 1
ATOM 775 C CA . ASP A 1 98 ? -4.712 0.015 -4.155 1.00 92.69 98 ASP A CA 1
ATOM 776 C C . ASP A 1 98 ? -3.489 0.787 -4.674 1.00 92.69 98 ASP A C 1
ATOM 778 O O . ASP A 1 98 ? -3.366 1.119 -5.861 1.00 92.69 98 ASP A O 1
ATOM 782 N N . LYS A 1 99 ? -2.549 1.103 -3.776 1.00 94.12 99 LYS A N 1
ATOM 783 C CA . LYS A 1 99 ? -1.320 1.810 -4.143 1.00 94.12 99 LYS A CA 1
ATOM 784 C C . LYS A 1 99 ? -0.409 0.937 -5.004 1.00 94.12 99 LYS A C 1
ATOM 786 O O . LYS A 1 99 ? 0.200 1.462 -5.939 1.00 94.12 99 LYS A O 1
ATOM 791 N N . ALA A 1 100 ? -0.316 -0.357 -4.706 1.00 94.06 100 ALA A N 1
ATOM 792 C CA . ALA A 1 100 ? 0.452 -1.313 -5.491 1.00 94.06 100 ALA A CA 1
ATOM 793 C C . ALA A 1 100 ? -0.146 -1.480 -6.895 1.00 94.06 100 ALA A C 1
ATOM 795 O O . ALA A 1 100 ? 0.587 -1.375 -7.877 1.00 94.06 100 ALA A O 1
ATOM 796 N N . GLU A 1 101 ? -1.469 -1.619 -7.013 1.00 95.00 101 GLU A N 1
ATOM 797 C CA . GLU A 1 101 ? -2.157 -1.699 -8.308 1.00 95.00 101 GLU A CA 1
ATOM 798 C C . GLU A 1 101 ? -1.963 -0.432 -9.143 1.00 95.00 101 GLU A C 1
ATOM 800 O O . GLU A 1 101 ? -1.683 -0.487 -10.345 1.00 95.00 101 GLU A O 1
ATOM 805 N N . ARG A 1 102 ? -2.057 0.743 -8.512 1.00 95.44 102 ARG A N 1
ATOM 806 C CA . ARG A 1 102 ? -1.809 2.016 -9.196 1.00 95.44 102 ARG A CA 1
ATOM 807 C C . ARG A 1 102 ? -0.363 2.135 -9.677 1.00 95.44 102 ARG A C 1
ATOM 809 O O . ARG A 1 102 ? -0.125 2.693 -10.751 1.00 95.44 102 ARG A O 1
ATOM 816 N N . MET A 1 103 ? 0.592 1.634 -8.895 1.00 94.38 103 MET A N 1
ATOM 817 C CA . MET A 1 103 ? 2.006 1.623 -9.261 1.00 94.38 103 MET A CA 1
ATOM 818 C C . MET A 1 103 ? 2.274 0.675 -10.437 1.00 94.38 103 MET A C 1
ATOM 820 O O . MET A 1 103 ? 2.889 1.110 -11.407 1.00 94.38 103 MET A O 1
ATOM 824 N N . ASP A 1 104 ? 1.735 -0.546 -10.408 1.00 95.12 104 ASP A N 1
ATOM 825 C CA . ASP A 1 104 ? 1.820 -1.516 -11.512 1.00 95.12 104 ASP A CA 1
ATOM 826 C C . ASP A 1 104 ? 1.203 -0.959 -12.804 1.00 95.12 104 ASP A C 1
ATOM 828 O O . ASP A 1 104 ? 1.802 -1.025 -13.880 1.00 95.12 104 ASP A O 1
ATOM 832 N N . ARG A 1 105 ? 0.037 -0.308 -12.706 1.00 95.56 105 ARG A N 1
ATOM 833 C CA . ARG A 1 105 ? -0.603 0.343 -13.857 1.00 95.56 105 ARG A CA 1
ATOM 834 C C . ARG A 1 105 ? 0.276 1.442 -14.454 1.00 95.56 105 ARG A C 1
ATOM 836 O O . ARG A 1 105 ? 0.395 1.525 -15.675 1.00 95.56 105 ARG A O 1
ATOM 843 N N . SER A 1 106 ? 0.897 2.266 -13.608 1.00 96.31 106 SER A N 1
ATOM 844 C CA . SER A 1 106 ? 1.811 3.324 -14.053 1.00 96.31 106 SER A CA 1
ATOM 845 C C . SER A 1 106 ? 3.088 2.757 -14.678 1.00 96.31 106 SER A C 1
ATOM 847 O O . SER A 1 106 ? 3.590 3.306 -15.658 1.00 96.31 106 SER A O 1
ATOM 849 N N . GLU A 1 107 ? 3.613 1.654 -14.150 1.00 96.06 107 GLU A N 1
ATOM 850 C CA . GLU A 1 107 ? 4.791 0.987 -14.701 1.00 96.06 107 GLU A CA 1
ATOM 851 C C . GLU A 1 107 ? 4.506 0.379 -16.078 1.00 96.06 107 GLU A C 1
ATOM 853 O O . GLU A 1 107 ? 5.258 0.630 -17.022 1.00 96.06 107 GLU A O 1
ATOM 858 N N . LYS A 1 108 ? 3.363 -0.298 -16.233 1.00 96.62 108 LYS A N 1
ATOM 859 C CA . LYS A 1 108 ? 2.894 -0.815 -17.528 1.00 96.62 108 LYS A CA 1
ATOM 860 C C . LYS A 1 108 ? 2.690 0.287 -18.563 1.00 96.62 108 LYS A C 1
ATOM 862 O O . LYS A 1 108 ? 2.974 0.088 -19.742 1.00 96.62 108 LYS A O 1
ATOM 867 N N . GLU A 1 109 ? 2.186 1.449 -18.157 1.00 96.38 109 GLU A N 1
ATOM 868 C CA . GLU A 1 109 ? 2.043 2.598 -19.056 1.00 96.38 109 GLU A CA 1
ATOM 869 C C . GLU A 1 109 ? 3.408 3.124 -19.522 1.00 96.38 109 GLU A C 1
ATOM 871 O O . GLU A 1 109 ? 3.624 3.293 -20.722 1.00 96.38 109 GLU A O 1
ATOM 876 N N . ARG A 1 110 ? 4.368 3.270 -18.601 1.00 97.00 110 ARG A N 1
ATOM 877 C CA . ARG A 1 110 ? 5.745 3.672 -18.933 1.00 97.00 110 ARG A CA 1
ATOM 878 C C . ARG A 1 110 ? 6.447 2.670 -19.844 1.00 97.00 110 ARG A C 1
ATOM 880 O O . ARG A 1 110 ? 7.231 3.073 -20.698 1.00 97.00 110 ARG A O 1
ATOM 887 N N . GLU A 1 111 ? 6.208 1.376 -19.659 1.00 96.38 111 GLU A N 1
ATOM 888 C CA . GLU A 1 111 ? 6.748 0.338 -20.538 1.00 96.38 111 GLU A CA 1
ATOM 889 C C . GLU A 1 111 ? 6.179 0.462 -21.956 1.00 96.38 111 GLU A C 1
ATOM 891 O O . GLU A 1 111 ? 6.944 0.500 -22.919 1.00 96.38 111 GLU A O 1
ATOM 896 N N . ARG A 1 112 ? 4.860 0.656 -22.084 1.00 96.25 112 ARG A N 1
ATOM 897 C CA . ARG A 1 112 ? 4.210 0.903 -23.382 1.00 96.25 112 ARG A CA 1
ATOM 898 C C . ARG A 1 112 ? 4.752 2.147 -24.080 1.00 96.25 112 ARG A C 1
ATOM 900 O O . ARG A 1 112 ? 4.913 2.129 -25.297 1.00 96.25 112 ARG A O 1
ATOM 907 N N . ASP A 1 113 ? 5.035 3.217 -23.342 1.00 95.31 113 ASP A N 1
ATOM 908 C CA . ASP A 1 113 ? 5.640 4.423 -23.916 1.00 95.31 113 ASP A CA 1
ATOM 909 C C . ASP A 1 113 ? 7.068 4.174 -24.409 1.00 95.31 113 ASP A C 1
ATOM 911 O O . ASP A 1 113 ? 7.406 4.572 -25.524 1.00 95.31 113 ASP A O 1
ATOM 915 N N . ARG A 1 114 ? 7.880 3.429 -23.648 1.00 96.12 114 ARG A N 1
ATOM 916 C CA . ARG A 1 114 ? 9.223 3.019 -24.091 1.00 96.12 114 ARG A CA 1
ATOM 917 C C . ARG A 1 114 ? 9.176 2.153 -25.347 1.00 96.12 114 ARG A C 1
ATOM 919 O O . ARG A 1 114 ? 10.029 2.310 -26.217 1.00 96.12 114 ARG A O 1
ATOM 926 N N . ASP A 1 115 ? 8.206 1.250 -25.455 1.00 94.50 115 ASP A N 1
ATOM 927 C CA . ASP A 1 115 ? 8.041 0.420 -26.650 1.00 94.50 115 ASP A CA 1
ATOM 928 C C . ASP A 1 115 ? 7.629 1.250 -27.869 1.00 94.50 115 ASP A C 1
ATOM 930 O O . ASP A 1 115 ? 8.214 1.088 -28.940 1.00 94.50 115 ASP A O 1
ATOM 934 N N . ARG A 1 116 ? 6.721 2.221 -27.698 1.00 95.31 116 ARG A N 1
ATOM 935 C CA . ARG A 1 116 ? 6.379 3.183 -28.761 1.00 95.31 116 ARG A CA 1
ATOM 936 C C . ARG A 1 116 ? 7.594 3.985 -29.222 1.00 95.31 116 ARG A C 1
ATOM 938 O O . ARG A 1 116 ? 7.742 4.222 -30.419 1.00 95.31 116 ARG A O 1
ATOM 945 N N . ASP A 1 117 ? 8.455 4.409 -28.301 1.00 93.94 117 ASP A N 1
ATOM 946 C CA . ASP A 1 117 ? 9.676 5.141 -28.648 1.00 93.94 117 ASP A CA 1
ATOM 947 C C . ASP A 1 117 ? 10.675 4.263 -29.412 1.00 93.94 117 ASP A C 1
ATOM 949 O O . ASP A 1 117 ? 11.209 4.701 -30.433 1.00 93.94 117 ASP A O 1
ATOM 953 N N . ARG A 1 118 ? 10.843 2.995 -29.011 1.00 94.75 118 ARG A N 1
ATOM 954 C CA . ARG A 1 118 ? 11.654 2.018 -29.764 1.00 94.75 118 ARG A CA 1
ATOM 955 C C . ARG A 1 118 ? 11.128 1.802 -31.181 1.00 94.75 118 ARG A C 1
ATOM 957 O O . ARG A 1 118 ? 11.923 1.701 -32.113 1.00 94.75 118 ARG A O 1
ATOM 964 N N . ASP A 1 119 ? 9.812 1.724 -31.358 1.00 93.06 119 ASP A N 1
ATOM 965 C CA . ASP A 1 119 ? 9.213 1.560 -32.684 1.00 93.06 119 ASP A CA 1
ATOM 966 C C . ASP A 1 119 ? 9.425 2.801 -33.562 1.00 93.06 119 ASP A C 1
ATOM 968 O O . ASP A 1 119 ? 9.806 2.666 -34.727 1.00 93.06 119 ASP A O 1
ATOM 972 N N . ARG A 1 120 ? 9.307 4.011 -32.995 1.00 93.81 120 ARG A N 1
ATOM 973 C CA . ARG A 1 120 ? 9.654 5.259 -33.702 1.00 93.81 120 ARG A CA 1
ATOM 974 C C . ARG A 1 120 ? 11.116 5.287 -34.136 1.00 93.81 120 ARG A C 1
ATOM 976 O O . ARG A 1 120 ? 11.410 5.744 -35.239 1.00 93.81 120 ARG A O 1
ATOM 983 N N . ASP A 1 121 ? 12.033 4.821 -33.292 1.00 92.19 121 ASP A N 1
ATOM 984 C CA . ASP A 1 121 ? 13.455 4.758 -33.637 1.00 92.19 121 ASP A CA 1
ATOM 985 C C . ASP A 1 121 ? 13.724 3.772 -34.779 1.00 92.19 121 ASP A C 1
ATOM 987 O O . ASP A 1 121 ? 14.437 4.118 -35.724 1.00 92.19 121 ASP A O 1
ATOM 991 N N . ARG A 1 122 ? 13.077 2.599 -34.772 1.00 92.56 122 ARG A N 1
ATOM 992 C CA . ARG A 1 122 ? 13.149 1.643 -35.893 1.00 92.56 122 ARG A CA 1
ATOM 993 C C . ARG A 1 122 ? 12.640 2.243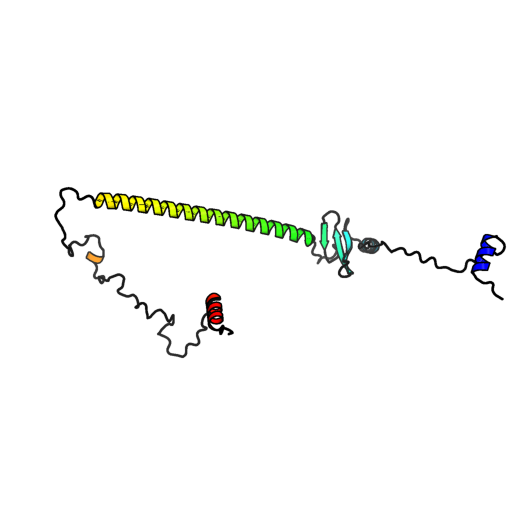 -37.199 1.00 92.56 122 ARG A C 1
ATOM 995 O O . ARG A 1 122 ? 13.235 2.012 -38.251 1.00 92.56 122 ARG A O 1
ATOM 1002 N N . ASP A 1 123 ? 11.550 3.004 -37.160 1.00 90.75 123 ASP A N 1
ATOM 1003 C CA . ASP A 1 123 ? 11.017 3.644 -38.364 1.00 90.75 123 ASP A CA 1
ATOM 1004 C C . ASP A 1 123 ? 11.958 4.735 -38.897 1.00 90.75 123 ASP A C 1
ATOM 1006 O O . ASP A 1 123 ? 12.209 4.787 -40.104 1.00 90.75 123 ASP A O 1
ATOM 1010 N N . ARG A 1 124 ? 12.587 5.524 -38.013 1.00 91.62 124 ARG A N 1
ATOM 1011 C CA . ARG A 1 124 ? 13.641 6.484 -38.398 1.00 91.62 124 ARG A CA 1
ATOM 1012 C C . ARG A 1 124 ? 14.850 5.799 -39.035 1.00 91.62 124 ARG A C 1
ATOM 1014 O O . ARG A 1 124 ? 15.425 6.332 -39.985 1.00 91.62 124 ARG A O 1
ATOM 1021 N N . GLU A 1 125 ? 15.261 4.639 -38.526 1.00 90.50 125 GLU A N 1
ATOM 1022 C CA . GLU A 1 125 ? 16.349 3.854 -39.125 1.00 90.50 125 GLU A CA 1
ATOM 1023 C C . GLU A 1 125 ? 15.983 3.366 -40.531 1.00 90.50 125 GLU A C 1
ATOM 1025 O O . GLU A 1 125 ? 16.757 3.570 -41.468 1.00 90.50 125 GLU A O 1
ATOM 1030 N N . ARG A 1 126 ? 14.771 2.826 -40.715 1.00 90.56 126 ARG A N 1
ATOM 1031 C CA . ARG A 1 126 ? 14.272 2.404 -42.037 1.00 90.56 126 ARG A CA 1
ATOM 1032 C C . ARG A 1 126 ? 14.244 3.553 -43.043 1.00 90.56 126 ARG A C 1
ATOM 1034 O O . ARG A 1 126 ? 14.553 3.347 -44.217 1.00 90.56 126 ARG A O 1
ATOM 1041 N N . GLU A 1 127 ? 13.865 4.756 -42.617 1.00 87.50 127 GLU A N 1
ATOM 1042 C CA . GLU A 1 127 ? 13.911 5.947 -43.473 1.00 87.50 127 GLU A CA 1
ATOM 1043 C C . GLU A 1 127 ? 15.345 6.314 -43.871 1.00 87.50 127 GLU A C 1
ATOM 1045 O O . GLU A 1 127 ? 15.607 6.548 -45.054 1.00 87.50 127 GLU A O 1
ATOM 1050 N N . ARG A 1 128 ? 16.294 6.285 -42.924 1.00 86.94 128 ARG A N 1
ATOM 1051 C CA . ARG A 1 128 ? 17.717 6.528 -43.219 1.00 86.94 128 ARG A CA 1
ATOM 1052 C C . ARG A 1 128 ? 18.287 5.518 -44.206 1.00 86.94 128 ARG A C 1
ATOM 1054 O O . ARG A 1 128 ? 19.057 5.914 -45.083 1.00 86.94 128 ARG A O 1
ATOM 1061 N N . ASP A 1 129 ? 17.923 4.246 -44.082 1.00 85.25 129 ASP A N 1
ATOM 1062 C CA . ASP A 1 129 ? 18.373 3.208 -45.008 1.00 85.25 129 ASP A CA 1
ATOM 1063 C C . ASP A 1 129 ? 17.797 3.421 -46.411 1.00 85.25 129 ASP A C 1
ATOM 1065 O O . ASP A 1 129 ? 18.551 3.400 -47.383 1.00 85.25 129 ASP A O 1
ATOM 1069 N N . ARG A 1 130 ? 16.507 3.767 -46.536 1.00 83.38 130 ARG A N 1
ATOM 1070 C CA . ARG A 1 130 ? 15.911 4.142 -47.834 1.00 83.38 130 ARG A CA 1
ATOM 1071 C C . ARG A 1 130 ? 16.607 5.343 -48.468 1.00 83.38 130 ARG A C 1
ATOM 1073 O O . ARG A 1 130 ? 16.833 5.357 -49.678 1.00 83.38 130 ARG A O 1
ATOM 1080 N N . ASP A 1 131 ? 16.958 6.356 -47.681 1.00 80.06 131 ASP A N 1
ATOM 1081 C CA . ASP A 1 131 ? 17.693 7.516 -48.185 1.00 80.06 131 ASP A CA 1
ATOM 1082 C C . ASP A 1 131 ? 19.131 7.165 -48.581 1.00 80.06 131 ASP A C 1
ATOM 1084 O O . ASP A 1 131 ? 19.646 7.687 -49.577 1.00 80.06 131 ASP A O 1
ATOM 1088 N N . ARG A 1 132 ? 19.783 6.252 -47.852 1.00 82.19 132 ARG A N 1
ATOM 1089 C CA . ARG A 1 132 ? 21.091 5.706 -48.230 1.00 82.19 132 ARG A CA 1
ATOM 1090 C C . ARG A 1 132 ? 20.996 4.934 -49.546 1.00 82.19 132 ARG A C 1
ATOM 1092 O O . ARG A 1 132 ? 21.834 5.167 -50.416 1.00 82.19 132 ARG A O 1
ATOM 1099 N N . ASP A 1 133 ? 19.968 4.112 -49.730 1.00 79.06 133 ASP A N 1
ATOM 1100 C CA . ASP A 1 133 ? 19.727 3.366 -50.968 1.00 79.06 133 ASP A CA 1
ATOM 1101 C C . ASP A 1 133 ? 19.435 4.297 -52.146 1.00 79.06 133 ASP A C 1
ATOM 1103 O O . ASP A 1 133 ? 20.042 4.147 -53.205 1.00 79.06 133 ASP A O 1
ATOM 1107 N N . ARG A 1 134 ? 18.615 5.340 -51.962 1.00 77.12 134 ARG A N 1
ATOM 1108 C CA . ARG A 1 134 ? 18.402 6.383 -52.985 1.00 77.12 134 ARG A CA 1
ATOM 1109 C C . ARG A 1 134 ? 19.706 7.077 -53.376 1.00 77.12 134 ARG A C 1
ATOM 1111 O O . ARG A 1 134 ? 19.967 7.298 -54.558 1.00 77.12 134 ARG A O 1
ATOM 1118 N N . ARG A 1 135 ? 20.549 7.421 -52.396 1.00 73.25 135 ARG A N 1
ATOM 1119 C CA . ARG A 1 135 ? 21.870 8.024 -52.648 1.00 73.25 135 ARG A CA 1
ATOM 1120 C C . ARG A 1 135 ? 22.820 7.052 -53.347 1.00 73.25 135 ARG A C 1
ATOM 1122 O O . ARG A 1 135 ? 23.605 7.494 -54.184 1.00 73.25 135 ARG A O 1
ATOM 1129 N N . ARG A 1 136 ? 22.759 5.758 -53.019 1.00 73.75 136 ARG A N 1
ATOM 1130 C CA . ARG A 1 136 ? 23.540 4.694 -53.663 1.00 73.75 136 ARG A CA 1
ATOM 1131 C C . ARG A 1 136 ? 23.111 4.515 -55.116 1.00 73.75 136 ARG A C 1
ATOM 1133 O O . ARG A 1 136 ? 23.968 4.566 -55.986 1.00 73.75 136 ARG A O 1
ATOM 1140 N N . HIS A 1 137 ? 21.809 4.456 -55.382 1.00 67.19 137 HIS A N 1
ATOM 1141 C CA . HIS A 1 137 ? 21.268 4.357 -56.736 1.00 67.19 137 HIS A CA 1
ATOM 1142 C C . HIS A 1 137 ? 21.645 5.577 -57.596 1.00 67.19 137 HIS A C 1
ATOM 1144 O O . HIS A 1 137 ? 22.051 5.419 -58.740 1.00 67.19 137 HIS A O 1
ATOM 1150 N N . ARG A 1 138 ? 21.636 6.793 -57.022 1.00 62.97 138 ARG A N 1
ATOM 1151 C CA . ARG A 1 138 ? 22.119 8.014 -57.702 1.00 62.97 138 ARG A CA 1
ATOM 1152 C C . ARG A 1 138 ? 23.631 8.012 -57.972 1.00 62.97 138 ARG A C 1
ATOM 1154 O O . ARG A 1 138 ? 24.085 8.700 -58.877 1.00 62.97 138 ARG A O 1
ATOM 1161 N N . ARG A 1 139 ? 24.425 7.302 -57.163 1.00 63.28 139 ARG A N 1
ATOM 1162 C CA . ARG A 1 139 ? 25.872 7.115 -57.385 1.00 63.28 139 ARG A CA 1
ATOM 1163 C C . ARG A 1 139 ? 26.178 6.022 -58.410 1.00 63.28 139 ARG A C 1
ATOM 1165 O O . ARG A 1 139 ? 27.256 6.058 -58.992 1.00 63.28 139 ARG A O 1
ATOM 1172 N N . GLU A 1 140 ? 25.285 5.047 -58.565 1.00 59.66 140 GLU A N 1
ATOM 1173 C CA . GLU A 1 140 ? 25.439 3.911 -59.480 1.00 59.66 140 GLU A CA 1
ATOM 1174 C C . GLU A 1 140 ? 24.962 4.213 -60.904 1.00 59.66 140 GLU A C 1
ATOM 1176 O O . GLU A 1 140 ? 25.372 3.500 -61.814 1.00 59.66 140 GLU A O 1
ATOM 1181 N N . ASP A 1 141 ? 24.205 5.296 -61.122 1.00 58.50 141 ASP A N 1
ATOM 1182 C CA . ASP A 1 141 ? 24.069 5.903 -62.449 1.00 58.50 141 ASP A CA 1
ATOM 1183 C C . ASP A 1 141 ? 25.441 6.448 -62.879 1.00 58.50 141 ASP A C 1
ATOM 1185 O O . ASP A 1 141 ? 25.923 7.430 -62.295 1.00 58.50 141 ASP A O 1
ATOM 1189 N N . PRO A 1 142 ? 26.122 5.836 -63.870 1.00 56.97 142 PRO A N 1
ATOM 1190 C CA . PRO A 1 142 ? 27.403 6.342 -64.315 1.00 56.97 142 PRO A CA 1
ATOM 1191 C C . PRO A 1 142 ? 27.166 7.717 -64.933 1.00 56.97 142 PRO A C 1
ATOM 1193 O O . PRO A 1 142 ? 26.560 7.842 -65.999 1.00 56.97 142 PRO A O 1
ATOM 1196 N N . ALA A 1 143 ? 27.668 8.764 -64.271 1.00 58.41 143 ALA A N 1
ATOM 1197 C CA . ALA A 1 143 ? 27.844 10.050 -64.923 1.00 58.41 143 ALA A CA 1
ATOM 1198 C C . ALA A 1 143 ? 28.571 9.777 -66.252 1.00 58.41 143 ALA A C 1
ATOM 1200 O O . ALA A 1 143 ? 29.565 9.040 -66.239 1.00 58.41 143 ALA A O 1
ATOM 1201 N N . PRO A 1 144 ? 28.119 10.335 -67.390 1.00 58.25 144 PRO A N 1
ATOM 1202 C CA . PRO A 1 144 ? 28.601 9.955 -68.723 1.00 58.25 144 PRO A CA 1
ATOM 1203 C C . PRO A 1 144 ? 30.094 10.259 -68.960 1.00 58.25 144 PRO A C 1
ATOM 1205 O O . PRO A 1 144 ? 30.607 10.070 -70.060 1.00 58.25 144 PRO A O 1
ATOM 1208 N N . TYR A 1 145 ? 30.813 10.711 -67.930 1.00 52.72 145 TYR A N 1
ATOM 1209 C CA . TYR A 1 145 ? 32.227 11.013 -67.963 1.00 52.72 145 TYR A CA 1
ATOM 1210 C C . TYR A 1 145 ? 32.897 10.823 -66.587 1.00 52.72 145 TYR A C 1
ATOM 1212 O O . TYR A 1 145 ? 33.173 11.788 -65.881 1.00 52.72 145 TYR A O 1
ATOM 1220 N N . SER A 1 146 ? 33.211 9.592 -66.169 1.00 51.44 146 SER A N 1
ATOM 1221 C CA . SER A 1 146 ? 34.242 9.404 -65.131 1.00 51.44 146 SER A CA 1
ATOM 1222 C C . SER A 1 146 ? 35.034 8.111 -65.310 1.00 51.44 146 SER A C 1
ATOM 1224 O O . SER A 1 146 ? 34.835 7.109 -64.624 1.00 51.44 146 SER A O 1
ATOM 1226 N N . LYS A 1 147 ? 35.993 8.151 -66.235 1.00 56.12 147 LYS A N 1
ATOM 1227 C CA . LYS A 1 147 ? 37.089 7.186 -66.322 1.00 56.12 147 LYS A CA 1
ATOM 1228 C C . LYS A 1 147 ? 38.353 7.867 -65.796 1.00 56.12 147 LYS A C 1
ATOM 1230 O O . LYS A 1 147 ? 39.036 8.532 -66.562 1.00 56.12 147 LYS A O 1
ATOM 1235 N N . SER A 1 148 ? 38.648 7.768 -64.498 1.00 52.38 148 SER A N 1
ATOM 1236 C CA . SER A 1 148 ? 40.022 7.878 -63.963 1.00 52.38 148 SER A CA 1
ATOM 1237 C C . SER A 1 148 ? 40.074 7.791 -62.434 1.00 52.38 148 SER A C 1
ATOM 1239 O O . SER A 1 148 ? 39.195 8.279 -61.738 1.00 52.38 148 SER A O 1
ATOM 1241 N N . LYS A 1 149 ? 41.179 7.211 -61.946 1.00 52.41 149 LYS A N 1
ATOM 1242 C CA . LYS A 1 149 ? 41.631 7.051 -60.548 1.00 52.41 149 LYS A CA 1
ATOM 1243 C C . LYS A 1 149 ? 41.132 5.835 -59.770 1.00 52.41 149 LYS A C 1
ATOM 1245 O O . LYS A 1 149 ? 40.601 5.924 -58.670 1.00 52.41 149 LYS A O 1
ATOM 1250 N N . ARG A 1 150 ? 41.529 4.665 -60.270 1.00 52.97 150 ARG A N 1
ATOM 1251 C CA . ARG A 1 150 ? 42.052 3.601 -59.405 1.00 52.97 150 ARG A CA 1
ATOM 1252 C C . ARG A 1 150 ? 43.552 3.868 -59.241 1.00 52.97 150 ARG A C 1
ATOM 1254 O O . ARG A 1 150 ? 44.341 3.525 -60.110 1.00 52.97 150 ARG A O 1
ATOM 1261 N N . GLY A 1 151 ? 43.918 4.579 -58.184 1.00 47.84 151 GLY A N 1
ATOM 1262 C CA . GLY A 1 151 ? 45.304 4.848 -57.821 1.00 47.84 151 GLY A CA 1
ATOM 1263 C C . GLY A 1 151 ? 45.363 5.010 -56.316 1.00 47.84 151 GLY A C 1
ATOM 1264 O O . GLY A 1 151 ? 44.883 6.014 -55.798 1.00 47.84 151 GLY A O 1
ATOM 1265 N N . LYS A 1 152 ? 45.885 3.988 -55.632 1.00 53.94 152 LYS A N 1
ATOM 1266 C CA . LYS A 1 152 ? 46.334 4.081 -54.244 1.00 53.94 152 LYS A CA 1
ATOM 1267 C C . LYS A 1 152 ? 47.199 5.336 -54.106 1.00 53.94 152 LYS A C 1
ATOM 1269 O O . LYS A 1 152 ? 48.273 5.393 -54.698 1.00 53.94 152 LYS A O 1
ATOM 1274 N N . LYS A 1 153 ? 46.724 6.330 -53.360 1.00 53.06 153 LYS A N 1
ATOM 1275 C CA . LYS A 1 153 ? 47.579 7.347 -52.754 1.00 53.06 153 LYS A CA 1
ATOM 1276 C C . LYS A 1 153 ? 47.881 6.845 -51.349 1.00 53.06 153 LYS A C 1
ATOM 1278 O O . LYS A 1 153 ? 47.131 7.132 -50.428 1.00 53.06 153 LYS A O 1
ATOM 1283 N N . ASP A 1 154 ? 48.931 6.038 -51.238 1.00 57.69 154 ASP A N 1
ATOM 1284 C CA . ASP A 1 154 ? 49.555 5.729 -49.948 1.00 57.69 154 ASP A CA 1
ATOM 1285 C C . ASP A 1 154 ? 50.422 6.921 -49.450 1.00 57.69 154 ASP A C 1
ATOM 1287 O O . ASP A 1 154 ? 50.974 6.833 -48.366 1.00 57.69 154 ASP A O 1
ATOM 1291 N N . ASP A 1 155 ? 50.483 8.062 -50.166 1.00 58.97 155 ASP A N 1
ATOM 1292 C CA . ASP A 1 155 ? 51.327 9.226 -49.820 1.00 58.97 155 ASP A CA 1
ATOM 1293 C C . ASP A 1 155 ? 50.639 10.590 -50.057 1.00 58.97 155 ASP A C 1
ATOM 1295 O O . ASP A 1 155 ? 51.091 11.418 -50.848 1.00 58.97 155 ASP A O 1
ATOM 1299 N N . GLU A 1 156 ? 49.522 10.857 -49.385 1.00 63.75 156 GLU A N 1
ATOM 1300 C CA . GLU A 1 156 ? 49.074 12.244 -49.175 1.00 63.75 156 GLU A CA 1
ATOM 1301 C C . GLU A 1 156 ? 48.401 12.318 -47.804 1.00 63.75 156 GLU A C 1
ATOM 1303 O O . GLU A 1 156 ? 47.179 12.291 -47.680 1.00 63.75 156 GLU A O 1
ATOM 1308 N N . MET A 1 157 ? 49.234 12.278 -46.761 1.00 61.78 157 MET A N 1
ATOM 1309 C CA . MET A 1 157 ? 48.780 12.447 -45.386 1.00 61.78 157 MET A CA 1
ATOM 1310 C C . MET A 1 157 ? 48.240 13.859 -45.191 1.00 61.78 157 MET A C 1
ATOM 1312 O O . MET A 1 157 ? 48.809 14.829 -45.696 1.00 61.78 157 MET A O 1
ATOM 1316 N N . ASP A 1 158 ? 47.140 13.953 -44.450 1.00 71.19 158 ASP A N 1
ATOM 1317 C CA . ASP A 1 158 ? 46.579 15.228 -44.034 1.00 71.19 158 ASP A CA 1
ATOM 1318 C C . ASP A 1 158 ? 47.638 15.965 -43.186 1.00 71.19 158 ASP A C 1
ATOM 1320 O O . ASP A 1 158 ? 48.095 15.422 -42.177 1.00 71.19 158 ASP A O 1
ATOM 1324 N N . PRO A 1 159 ? 48.064 17.181 -43.573 1.00 68.38 159 PRO A N 1
ATOM 1325 C CA . PRO A 1 159 ? 49.036 17.984 -42.829 1.00 68.38 159 PRO A CA 1
ATOM 1326 C C . PRO A 1 159 ? 48.527 18.454 -41.451 1.00 68.38 159 PRO A C 1
ATOM 1328 O O . PRO A 1 159 ? 49.190 19.249 -40.791 1.00 68.38 159 PRO A O 1
ATOM 1331 N N . MET A 1 160 ? 47.365 17.984 -41.000 1.00 68.69 160 MET A N 1
ATOM 1332 C CA . MET A 1 160 ? 46.868 18.127 -39.632 1.00 68.69 160 MET A CA 1
ATOM 1333 C C . MET A 1 160 ? 46.638 16.784 -38.915 1.00 68.69 160 MET A C 1
ATOM 1335 O O . MET A 1 160 ? 46.172 16.783 -37.774 1.00 68.69 160 MET A O 1
ATOM 1339 N N . ASP A 1 161 ? 46.962 15.639 -39.527 1.00 69.12 161 ASP A N 1
ATOM 1340 C CA . ASP A 1 161 ? 46.856 14.333 -38.868 1.00 69.12 161 ASP A CA 1
ATOM 1341 C C . ASP A 1 161 ? 48.059 14.113 -37.926 1.00 69.12 161 ASP A C 1
ATOM 1343 O O . ASP A 1 161 ? 49.213 14.171 -38.362 1.00 69.12 161 ASP A O 1
ATOM 1347 N N . PRO A 1 162 ? 47.844 13.835 -36.627 1.00 72.31 162 PRO A N 1
ATOM 1348 C CA . PRO A 1 162 ? 48.929 13.571 -35.686 1.00 72.31 162 PRO A CA 1
ATOM 1349 C C . PRO A 1 162 ? 49.819 12.389 -36.099 1.00 72.31 162 PRO A C 1
ATOM 1351 O O . PRO A 1 162 ? 50.998 12.381 -35.750 1.00 72.31 162 PRO A O 1
ATOM 1354 N N . SER A 1 163 ? 49.319 11.417 -36.867 1.00 69.81 163 SER A N 1
ATOM 1355 C CA . SER A 1 163 ? 50.129 10.314 -37.414 1.00 69.81 163 SER A CA 1
ATOM 1356 C C . SER A 1 163 ? 51.077 10.738 -38.547 1.00 69.81 163 SER A C 1
ATOM 1358 O O . SER A 1 163 ? 52.013 10.004 -38.864 1.00 69.81 163 SER A O 1
ATOM 1360 N N . ALA A 1 164 ? 50.883 11.931 -39.122 1.00 70.81 164 ALA A N 1
ATOM 1361 C CA . ALA A 1 164 ? 51.781 12.524 -40.112 1.00 70.81 164 ALA A CA 1
ATOM 1362 C C . ALA A 1 164 ? 53.030 13.172 -39.478 1.00 70.81 164 ALA A C 1
ATOM 1364 O O . ALA A 1 164 ? 54.064 13.266 -40.136 1.00 70.81 164 ALA A O 1
ATOM 1365 N N . TYR A 1 165 ? 52.953 13.588 -38.206 1.00 65.44 165 TYR A N 1
ATOM 1366 C CA . TYR A 1 165 ? 54.052 14.255 -37.484 1.00 65.44 165 TYR A CA 1
ATOM 1367 C C . TYR A 1 165 ? 54.586 13.478 -36.273 1.00 65.44 165 TYR A C 1
ATOM 1369 O O . TYR A 1 165 ? 55.607 13.872 -35.711 1.00 65.44 165 TYR A O 1
ATOM 1377 N N . SER A 1 166 ? 53.921 12.401 -35.841 1.00 70.56 166 SER A N 1
ATOM 1378 C CA . SER A 1 166 ? 54.340 11.604 -34.682 1.00 70.56 166 SER A CA 1
ATOM 1379 C C . SER A 1 166 ? 54.868 10.228 -35.082 1.00 70.56 166 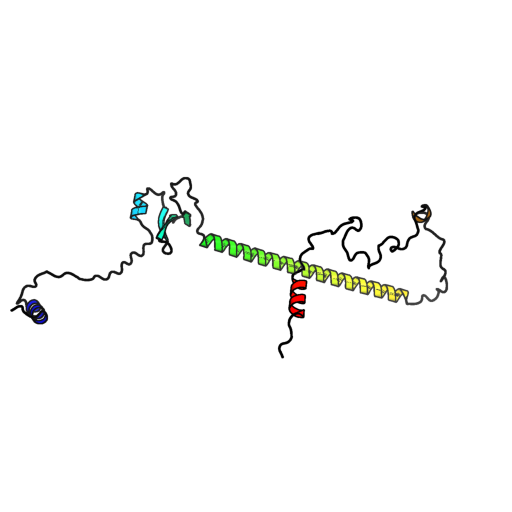SER A C 1
ATOM 1381 O O . SER A 1 166 ? 54.380 9.608 -36.024 1.00 70.56 166 SER A O 1
ATOM 1383 N N . ASP A 1 167 ? 55.826 9.713 -34.307 1.00 67.69 167 ASP A N 1
ATOM 1384 C CA . ASP A 1 167 ? 56.368 8.347 -34.422 1.00 67.69 167 ASP A CA 1
ATOM 1385 C C . ASP A 1 167 ? 55.393 7.290 -33.859 1.00 67.69 167 ASP A C 1
ATOM 1387 O O . ASP A 1 167 ? 55.772 6.245 -33.327 1.00 67.69 167 ASP A O 1
ATOM 1391 N N . ALA A 1 168 ? 54.093 7.596 -33.909 1.00 71.19 168 ALA A N 1
ATOM 1392 C CA . ALA A 1 168 ? 53.055 6.698 -33.459 1.00 71.19 168 ALA A CA 1
ATOM 1393 C C . ALA A 1 168 ? 53.050 5.465 -34.378 1.00 71.19 168 ALA A C 1
ATOM 1395 O O . ALA A 1 168 ? 52.928 5.603 -35.603 1.00 71.19 168 ALA A O 1
ATOM 1396 N N . PRO A 1 169 ? 53.176 4.247 -33.825 1.00 63.97 169 PRO A N 1
ATOM 1397 C CA . PRO A 1 169 ? 53.186 3.040 -34.630 1.00 63.97 169 PRO A CA 1
ATOM 1398 C C . PRO A 1 169 ? 51.880 2.948 -35.419 1.00 63.97 169 PRO A C 1
ATOM 1400 O O . PRO A 1 169 ? 50.783 2.978 -34.857 1.00 63.97 169 PRO A O 1
ATOM 1403 N N . ARG A 1 170 ? 52.007 2.835 -36.744 1.00 67.69 170 ARG A N 1
ATOM 1404 C CA . ARG A 1 170 ? 50.886 2.711 -37.685 1.00 67.69 170 ARG A CA 1
ATOM 1405 C C . ARG A 1 170 ? 50.277 1.315 -37.561 1.00 67.69 170 ARG A C 1
ATOM 1407 O O . ARG A 1 170 ? 50.559 0.414 -38.347 1.00 67.69 170 ARG A O 1
ATOM 1414 N N . GLY A 1 171 ? 49.506 1.115 -36.503 1.00 70.56 171 GLY A N 1
ATOM 1415 C CA . GLY A 1 171 ? 48.834 -0.133 -36.188 1.00 70.56 171 GLY A CA 1
ATOM 1416 C C . GLY A 1 171 ? 47.423 -0.192 -36.768 1.00 70.56 171 GLY A C 1
ATOM 1417 O O . GLY A 1 171 ? 46.663 0.769 -36.688 1.00 70.56 171 GLY A O 1
ATOM 1418 N N . SER A 1 172 ? 47.030 -1.336 -37.328 1.00 76.12 172 SER A N 1
ATOM 1419 C CA . SER A 1 172 ? 45.601 -1.653 -37.489 1.00 76.12 172 SER A CA 1
ATOM 1420 C C . SER A 1 172 ? 44.949 -1.733 -36.105 1.00 76.12 172 SER A C 1
ATOM 1422 O O . SER A 1 172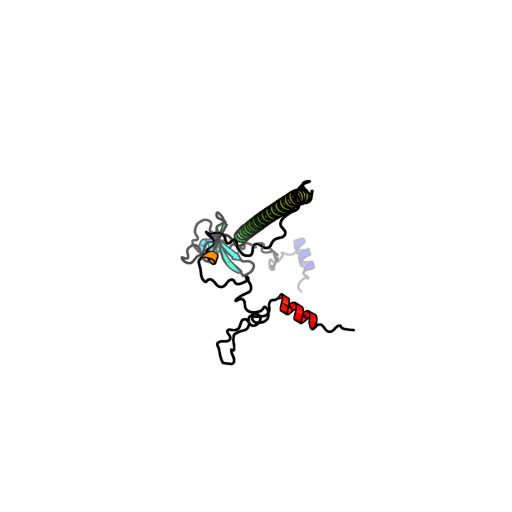 ? 45.626 -2.137 -35.172 1.00 76.12 172 SER A O 1
ATOM 1424 N N . TRP A 1 173 ? 43.648 -1.486 -35.954 1.00 61.56 173 TRP A N 1
ATOM 1425 C CA . TRP A 1 173 ? 42.948 -1.604 -34.656 1.00 61.56 173 TRP A CA 1
ATOM 1426 C C . TRP A 1 173 ? 43.294 -2.896 -33.874 1.00 61.56 173 TRP A C 1
ATOM 1428 O O . TRP A 1 173 ? 43.319 -2.908 -32.653 1.00 61.56 173 TRP A O 1
ATOM 1438 N N . SER A 1 174 ? 43.638 -3.989 -34.558 1.00 68.19 174 SER A N 1
ATOM 1439 C CA . SER A 1 174 ? 44.067 -5.252 -33.947 1.00 68.19 174 SER A CA 1
ATOM 1440 C C . SER A 1 174 ? 45.480 -5.300 -33.338 1.00 68.19 174 SER A C 1
ATOM 1442 O O . SER A 1 174 ? 45.784 -6.273 -32.649 1.00 68.19 174 SER A O 1
ATOM 1444 N N . THR A 1 175 ? 46.368 -4.329 -33.564 1.00 71.50 175 THR A N 1
ATOM 1445 C CA . THR A 1 175 ? 47.714 -4.341 -32.960 1.00 71.50 175 THR A CA 1
ATOM 1446 C C . THR A 1 175 ? 47.624 -3.979 -31.481 1.00 71.50 175 THR A C 1
ATOM 1448 O O . THR A 1 175 ? 47.379 -2.827 -31.142 1.00 71.50 175 THR A O 1
ATOM 1451 N N . GLY A 1 176 ? 47.813 -4.972 -30.608 1.00 67.25 176 GLY A N 1
ATOM 1452 C CA . GLY A 1 176 ? 47.810 -4.814 -29.149 1.00 67.25 176 GLY A CA 1
ATOM 1453 C C . GLY A 1 176 ? 46.626 -5.464 -28.427 1.00 67.25 176 GLY A C 1
ATOM 1454 O O . GLY A 1 176 ? 46.647 -5.535 -27.202 1.00 67.25 176 GLY A O 1
ATOM 1455 N N . LEU A 1 177 ? 45.620 -5.986 -29.145 1.00 72.12 177 LEU A N 1
ATOM 1456 C CA . LEU A 1 177 ? 44.570 -6.789 -28.511 1.00 72.12 177 LEU A CA 1
ATOM 1457 C C . LEU A 1 177 ? 45.017 -8.253 -28.347 1.00 72.12 177 LEU A C 1
ATOM 1459 O O . LEU A 1 177 ? 45.503 -8.843 -29.320 1.00 72.12 177 LEU A O 1
ATOM 1463 N N . PRO A 1 178 ? 44.810 -8.871 -27.165 1.00 68.50 178 PRO A N 1
ATOM 1464 C CA . PRO A 1 178 ? 45.042 -10.300 -26.982 1.00 68.50 178 PRO A CA 1
ATOM 1465 C C . PRO A 1 178 ? 44.160 -11.086 -27.955 1.00 68.50 178 PRO A C 1
ATOM 1467 O O . PRO A 1 178 ? 43.005 -10.724 -28.219 1.00 68.50 178 PRO A O 1
ATOM 1470 N N . LYS A 1 179 ? 44.703 -12.163 -28.532 1.00 71.56 179 LYS A N 1
ATOM 1471 C CA . LYS A 1 179 ? 43.947 -12.975 -29.495 1.00 71.56 179 LYS A CA 1
ATOM 1472 C C . LYS A 1 179 ? 42.713 -13.526 -28.781 1.00 71.56 179 LYS A C 1
ATOM 1474 O O . LYS A 1 179 ? 42.787 -13.900 -27.615 1.00 71.56 179 LYS A O 1
ATOM 1479 N N . ARG A 1 180 ? 41.579 -13.619 -29.491 1.00 61.84 180 ARG A N 1
ATOM 1480 C CA . ARG A 1 180 ? 40.244 -14.030 -28.984 1.00 61.84 180 ARG A CA 1
ATOM 1481 C C . ARG A 1 180 ? 40.202 -15.288 -28.091 1.00 61.84 180 ARG A C 1
ATOM 1483 O O . ARG A 1 180 ? 39.175 -15.537 -27.466 1.00 61.84 180 ARG A O 1
ATOM 1490 N N . ASN A 1 181 ? 41.281 -16.062 -28.024 1.00 60.00 181 ASN A N 1
ATOM 1491 C CA . ASN A 1 181 ? 41.388 -17.296 -27.257 1.00 60.00 181 ASN A CA 1
ATOM 1492 C C . ASN A 1 181 ? 42.150 -17.158 -25.921 1.00 60.00 181 ASN A C 1
ATOM 1494 O O . ASN A 1 181 ? 42.116 -18.102 -25.144 1.00 60.00 181 ASN A O 1
ATOM 1498 N N . GLU A 1 182 ? 42.786 -16.020 -25.617 1.00 60.12 182 GLU A N 1
ATOM 1499 C CA . GLU A 1 182 ? 43.503 -15.802 -24.340 1.00 60.12 182 GLU A CA 1
ATOM 1500 C C . GLU A 1 182 ? 42.595 -15.270 -23.218 1.00 60.12 182 GLU A C 1
ATOM 1502 O O . GLU A 1 182 ? 42.793 -15.595 -22.054 1.00 60.12 182 GLU A O 1
ATOM 1507 N N . ALA A 1 183 ? 41.537 -14.520 -23.543 1.00 57.06 183 ALA A N 1
ATOM 1508 C CA . ALA A 1 183 ? 40.688 -13.850 -22.547 1.00 57.06 183 ALA A CA 1
ATOM 1509 C C . ALA A 1 183 ? 39.567 -14.724 -21.939 1.00 57.06 183 ALA A C 1
ATOM 1511 O O . ALA A 1 183 ? 38.764 -14.237 -21.145 1.00 57.06 183 ALA A O 1
ATOM 1512 N N . LYS A 1 184 ? 39.448 -16.006 -22.321 1.00 55.12 184 LYS A N 1
ATOM 1513 C CA . LYS A 1 184 ? 38.352 -16.875 -21.835 1.00 55.12 184 LYS A CA 1
ATOM 1514 C C . LYS A 1 184 ? 38.599 -17.426 -20.427 1.00 55.12 184 LYS A C 1
ATOM 1516 O O . LYS A 1 184 ? 37.673 -17.908 -19.778 1.00 55.12 184 LYS A O 1
ATOM 1521 N N . THR A 1 185 ? 39.826 -17.311 -19.941 1.00 59.03 185 THR A N 1
ATOM 1522 C CA . THR A 1 185 ? 40.186 -17.472 -18.537 1.00 59.03 185 THR A CA 1
ATOM 1523 C C . THR A 1 185 ? 40.372 -16.076 -17.962 1.00 59.03 185 THR A C 1
ATOM 1525 O O . THR A 1 185 ? 41.415 -15.467 -18.160 1.00 59.03 185 THR A O 1
ATOM 1528 N N . GLY A 1 186 ? 39.347 -15.544 -17.292 1.00 59.41 186 GLY A N 1
ATOM 1529 C CA . GLY A 1 186 ? 39.425 -14.284 -16.541 1.00 59.41 186 GLY A CA 1
ATOM 1530 C C . GLY A 1 186 ? 40.274 -14.428 -15.276 1.00 59.41 186 GLY A C 1
ATOM 1531 O O . GLY A 1 186 ? 39.782 -14.189 -14.181 1.00 59.41 186 GLY A O 1
ATOM 1532 N N . ALA A 1 187 ? 41.502 -14.918 -15.430 1.00 62.19 187 ALA A N 1
ATOM 1533 C CA . ALA A 1 187 ? 42.453 -15.158 -14.362 1.00 62.19 187 ALA A CA 1
ATOM 1534 C C . ALA A 1 187 ? 43.736 -14.384 -14.671 1.00 62.19 187 ALA A C 1
ATOM 1536 O O . ALA A 1 187 ? 44.311 -14.540 -15.750 1.00 62.19 187 ALA A O 1
ATOM 1537 N N . ASP A 1 188 ? 44.176 -13.564 -13.719 1.00 57.16 188 ASP A N 1
ATOM 1538 C CA . ASP A 1 188 ? 45.454 -12.867 -13.791 1.00 57.16 188 ASP A CA 1
ATOM 1539 C C . ASP A 1 188 ? 46.588 -13.898 -13.822 1.00 57.16 188 ASP A C 1
ATOM 1541 O O . ASP A 1 188 ? 46.789 -14.667 -12.880 1.00 57.16 188 ASP A O 1
ATOM 1545 N N . THR A 1 189 ? 47.359 -13.913 -14.907 1.00 64.38 189 THR A N 1
ATOM 1546 C CA . THR A 1 189 ? 48.478 -14.848 -15.119 1.00 64.38 189 THR A C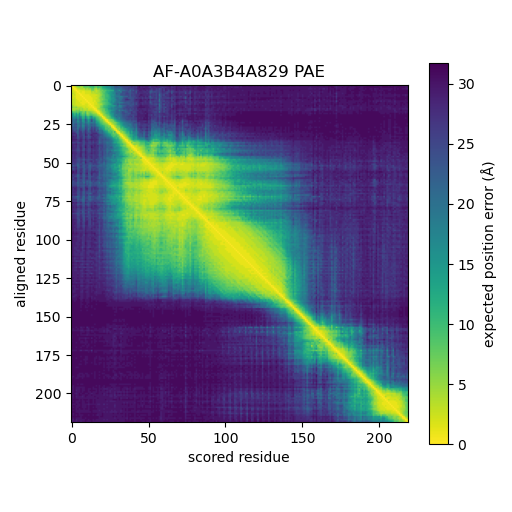A 1
ATOM 1547 C C . THR A 1 189 ? 49.671 -14.599 -14.188 1.00 64.38 189 THR A C 1
ATOM 1549 O O . THR A 1 189 ? 50.671 -15.307 -14.263 1.00 64.38 189 THR A O 1
ATOM 1552 N N . THR A 1 190 ? 49.591 -13.592 -13.317 1.00 60.16 190 THR A N 1
ATOM 1553 C CA . THR A 1 190 ? 50.680 -13.147 -12.435 1.00 60.16 190 THR A CA 1
ATOM 1554 C C . THR A 1 190 ? 50.738 -13.920 -11.109 1.00 60.16 190 THR A C 1
ATOM 1556 O O . THR A 1 190 ? 51.735 -13.836 -10.395 1.00 60.16 190 THR A O 1
ATOM 1559 N N . ALA A 1 191 ? 49.710 -14.697 -10.753 1.00 54.00 191 ALA A N 1
ATOM 1560 C CA . ALA A 1 191 ? 49.677 -15.434 -9.489 1.00 54.00 191 ALA A CA 1
ATOM 1561 C C . ALA A 1 191 ? 50.164 -16.886 -9.660 1.00 54.00 191 ALA A C 1
ATOM 1563 O O . ALA A 1 191 ? 49.438 -17.752 -10.144 1.00 54.00 191 ALA A O 1
ATOM 1564 N N . ALA A 1 192 ? 51.393 -17.174 -9.226 1.00 54.44 192 ALA A N 1
ATOM 1565 C CA . ALA A 1 192 ? 51.909 -18.539 -9.140 1.00 54.44 192 ALA A CA 1
ATOM 1566 C C . ALA A 1 192 ? 51.383 -19.233 -7.866 1.00 54.44 192 ALA A C 1
ATOM 1568 O O . ALA A 1 192 ? 51.946 -19.078 -6.786 1.00 54.44 192 ALA A O 1
ATOM 1569 N N . GLY A 1 193 ? 50.289 -19.993 -7.983 1.00 66.62 193 GLY A N 1
ATOM 1570 C CA . GLY A 1 193 ? 49.770 -20.859 -6.915 1.00 66.62 193 GLY A CA 1
ATOM 1571 C C . GLY A 1 193 ? 48.368 -21.413 -7.215 1.00 66.62 193 GLY A C 1
ATOM 1572 O O . GLY A 1 193 ? 47.680 -20.861 -8.075 1.00 66.62 193 GLY A O 1
ATOM 1573 N N . PRO A 1 194 ? 47.910 -22.493 -6.539 1.00 63.03 194 PRO A N 1
ATOM 1574 C CA . PRO A 1 194 ? 46.542 -22.997 -6.663 1.00 63.03 194 PRO A CA 1
ATOM 1575 C C . PRO A 1 194 ? 45.565 -21.957 -6.111 1.00 63.03 194 PRO A C 1
ATOM 1577 O O . PRO A 1 194 ? 45.308 -21.859 -4.911 1.00 63.03 194 PRO A O 1
ATOM 1580 N N . LEU A 1 195 ? 45.070 -21.120 -7.012 1.00 56.78 195 LEU A N 1
ATOM 1581 C CA . LEU A 1 195 ? 44.240 -19.976 -6.702 1.00 56.78 195 LEU A CA 1
ATOM 1582 C C . LEU A 1 195 ? 42.808 -20.474 -6.464 1.00 56.78 195 LEU A C 1
ATOM 1584 O O . LEU A 1 195 ? 42.028 -20.634 -7.403 1.00 56.78 195 LEU A O 1
ATOM 1588 N N . PHE A 1 196 ? 42.460 -20.758 -5.204 1.00 59.25 196 PHE A N 1
ATOM 1589 C CA . PHE A 1 196 ? 41.076 -20.999 -4.773 1.00 59.25 196 PHE A CA 1
ATOM 1590 C C . PHE A 1 196 ? 40.286 -19.684 -4.821 1.00 59.25 196 PHE A C 1
ATOM 1592 O O . PHE A 1 196 ? 39.849 -19.142 -3.810 1.00 59.25 196 PHE A O 1
ATOM 1599 N N . GLN A 1 197 ? 40.124 -19.136 -6.022 1.00 64.69 197 GLN A N 1
ATOM 1600 C CA . GLN A 1 197 ? 39.173 -18.070 -6.272 1.00 64.69 197 GLN A CA 1
ATOM 1601 C C . GLN A 1 197 ? 37.781 -18.686 -6.328 1.00 64.69 197 GLN A C 1
ATOM 1603 O O . GLN A 1 197 ? 37.515 -19.600 -7.115 1.00 64.69 197 GLN A O 1
ATOM 1608 N N . GLN A 1 198 ? 36.907 -18.189 -5.454 1.00 62.53 198 GLN A N 1
ATOM 1609 C CA . GLN A 1 198 ? 35.494 -18.528 -5.408 1.00 62.53 198 GLN A CA 1
ATOM 1610 C C . GLN A 1 198 ? 34.893 -18.281 -6.793 1.00 62.53 198 GLN A C 1
ATOM 1612 O O . GLN A 1 198 ? 34.679 -17.145 -7.213 1.00 62.53 198 GLN A O 1
ATOM 1617 N N . ARG A 1 199 ? 34.689 -19.365 -7.544 1.00 73.56 199 ARG A N 1
ATOM 1618 C CA . ARG A 1 199 ? 34.092 -19.284 -8.872 1.00 73.56 199 ARG A CA 1
ATOM 1619 C C . ARG A 1 199 ? 32.665 -18.752 -8.719 1.00 73.56 199 ARG A C 1
ATOM 1621 O O . ARG A 1 199 ? 31.947 -19.246 -7.846 1.00 73.56 199 ARG A O 1
ATOM 1628 N N . PRO A 1 200 ? 32.233 -17.789 -9.550 1.00 78.06 200 PRO A N 1
ATOM 1629 C CA . PRO A 1 200 ? 30.846 -17.350 -9.558 1.00 78.06 200 PRO A CA 1
ATOM 1630 C C . PRO A 1 200 ? 29.929 -18.555 -9.771 1.00 78.06 200 PRO A C 1
ATOM 1632 O O . PRO A 1 200 ? 30.211 -19.402 -10.627 1.00 78.06 200 PRO A O 1
ATOM 1635 N N . TYR A 1 201 ? 28.846 -18.643 -8.995 1.00 79.38 201 TYR A N 1
ATOM 1636 C CA . TYR A 1 201 ? 27.858 -19.700 -9.184 1.00 79.38 201 TYR A CA 1
ATOM 1637 C C . TYR A 1 201 ? 27.324 -19.672 -10.628 1.00 79.38 201 TYR A C 1
ATOM 1639 O O . TYR A 1 201 ? 27.152 -18.591 -11.203 1.00 79.38 201 TYR A O 1
ATOM 1647 N N . PRO A 1 202 ? 27.069 -20.842 -11.239 1.00 83.25 202 PRO A N 1
ATOM 1648 C CA . PRO A 1 202 ? 26.494 -20.907 -12.574 1.00 83.25 202 PRO A CA 1
ATOM 1649 C C . PRO A 1 202 ? 25.150 -20.173 -12.611 1.00 83.25 202 PRO A C 1
ATOM 1651 O O . PRO A 1 202 ? 24.356 -20.249 -11.674 1.00 83.25 202 PRO A O 1
ATOM 1654 N N . SER A 1 203 ? 24.885 -19.461 -13.708 1.00 83.31 203 SER A N 1
ATOM 1655 C CA . SER A 1 203 ? 23.622 -18.741 -13.866 1.00 83.31 203 SER A CA 1
ATOM 1656 C C . SER A 1 203 ? 22.434 -19.716 -13.876 1.00 83.31 203 SER A C 1
ATOM 1658 O O . SER A 1 203 ? 22.585 -20.851 -14.343 1.00 83.31 203 SER A O 1
ATOM 1660 N N . PRO A 1 204 ? 21.233 -19.299 -13.429 1.00 87.56 204 PRO A N 1
ATOM 1661 C CA . PRO A 1 204 ? 20.066 -20.182 -13.360 1.00 87.56 204 PRO A CA 1
ATOM 1662 C C . PRO A 1 204 ? 19.779 -20.933 -14.673 1.00 87.56 204 PRO A C 1
ATOM 1664 O O . PRO A 1 204 ? 19.505 -22.130 -14.664 1.00 87.56 204 PRO A O 1
ATOM 1667 N N . GLY A 1 205 ? 19.950 -20.279 -15.828 1.00 90.31 205 GLY A N 1
ATOM 1668 C CA . GLY A 1 205 ? 19.792 -20.923 -17.138 1.00 90.31 205 GLY A CA 1
ATOM 1669 C C . GLY A 1 205 ? 20.862 -21.977 -17.468 1.00 90.31 205 GLY A C 1
ATOM 1670 O O . GLY A 1 205 ? 20.578 -22.932 -18.190 1.00 90.31 205 GLY A O 1
ATOM 1671 N N . ALA A 1 206 ? 22.086 -21.843 -16.949 1.00 86.75 206 ALA A N 1
ATOM 1672 C CA . ALA A 1 206 ? 23.126 -22.862 -17.102 1.00 86.75 206 ALA A CA 1
ATOM 1673 C C . ALA A 1 206 ? 22.812 -24.114 -16.270 1.00 86.75 206 ALA A C 1
ATOM 1675 O O . ALA A 1 206 ? 22.991 -25.226 -16.766 1.00 86.75 206 ALA A O 1
ATOM 1676 N N . VAL A 1 207 ? 22.275 -23.932 -15.058 1.00 85.25 207 VAL A N 1
ATOM 1677 C CA . VAL A 1 207 ? 21.819 -25.032 -14.193 1.00 85.25 207 VAL A CA 1
ATOM 1678 C C . VAL A 1 207 ? 20.656 -25.790 -14.839 1.00 85.25 207 VAL A C 1
ATOM 1680 O O . VAL A 1 207 ? 20.693 -27.015 -14.923 1.00 85.25 207 VAL A O 1
ATOM 1683 N N . LEU A 1 208 ? 19.663 -25.076 -15.384 1.00 85.25 208 LEU A N 1
ATOM 1684 C CA . LEU A 1 208 ? 18.526 -25.697 -16.076 1.00 85.25 208 LEU A CA 1
ATOM 1685 C C . LEU A 1 208 ? 18.960 -26.527 -17.295 1.00 85.25 208 LEU A C 1
ATOM 1687 O O . LEU A 1 208 ? 18.465 -27.636 -17.481 1.00 85.25 208 LEU A O 1
ATOM 1691 N N . ARG A 1 209 ? 19.917 -26.035 -18.096 1.00 87.75 209 ARG A N 1
ATOM 1692 C CA . ARG A 1 209 ? 20.464 -26.793 -19.237 1.00 87.75 209 ARG A CA 1
ATOM 1693 C C . ARG A 1 209 ? 21.227 -28.043 -18.808 1.00 87.75 209 ARG A C 1
ATOM 1695 O O . ARG A 1 209 ? 21.078 -29.074 -19.454 1.00 87.75 209 ARG A O 1
ATOM 1702 N N . ALA A 1 210 ? 22.021 -27.964 -17.741 1.00 85.06 210 ALA A N 1
ATOM 1703 C CA . ALA A 1 210 ? 22.731 -29.125 -17.208 1.00 85.06 210 ALA A CA 1
ATOM 1704 C C . ALA A 1 210 ? 21.749 -30.196 -16.706 1.00 85.06 210 ALA A C 1
ATOM 1706 O O . ALA A 1 210 ? 21.909 -31.374 -17.010 1.00 85.06 210 ALA A O 1
ATOM 1707 N N . ASN A 1 211 ? 20.681 -29.782 -16.019 1.00 84.06 211 ASN A N 1
ATOM 1708 C CA . ASN A 1 211 ? 19.640 -30.700 -15.561 1.00 84.06 211 ASN A CA 1
ATOM 1709 C C . ASN A 1 211 ? 18.867 -31.325 -16.725 1.00 84.06 211 ASN A C 1
ATOM 1711 O O . ASN A 1 211 ? 18.568 -32.511 -16.668 1.00 84.06 211 ASN A O 1
ATOM 1715 N N . ALA A 1 212 ? 18.576 -30.557 -17.779 1.00 82.44 212 ALA A N 1
ATOM 1716 C CA . ALA A 1 212 ? 17.925 -31.067 -18.984 1.00 82.44 212 ALA A CA 1
ATOM 1717 C C . ALA A 1 212 ? 18.804 -32.081 -19.737 1.00 82.44 212 ALA A C 1
ATOM 1719 O O . ALA A 1 212 ? 18.298 -33.103 -20.184 1.00 82.44 212 ALA A O 1
ATOM 1720 N N . ALA A 1 213 ? 20.114 -31.833 -19.832 1.00 76.56 213 ALA A N 1
ATOM 1721 C CA . ALA A 1 213 ? 21.063 -32.757 -20.458 1.00 76.56 213 ALA A CA 1
ATOM 1722 C C . ALA A 1 213 ? 21.232 -34.072 -19.674 1.00 76.56 213 ALA A C 1
ATOM 1724 O O . ALA A 1 213 ? 21.550 -35.099 -20.264 1.00 76.56 213 ALA A O 1
ATOM 1725 N N . ASN A 1 214 ? 20.998 -34.043 -18.360 1.00 76.06 214 ASN A N 1
ATOM 1726 C CA . ASN A 1 214 ? 21.085 -35.213 -17.486 1.00 76.06 214 ASN A CA 1
ATOM 1727 C C . ASN A 1 214 ? 19.771 -36.007 -17.388 1.00 76.06 214 ASN A C 1
ATOM 1729 O O . ASN A 1 214 ? 19.731 -37.024 -16.694 1.00 76.06 214 ASN A O 1
ATOM 1733 N N . GLN A 1 215 ? 18.696 -35.570 -18.054 1.00 74.50 215 GLN A N 1
ATOM 1734 C CA . GLN A 1 215 ? 17.487 -36.383 -18.167 1.00 74.50 215 GLN A CA 1
ATOM 1735 C C . GLN A 1 215 ? 17.747 -37.511 -19.168 1.00 74.50 215 GLN A C 1
ATOM 1737 O O . GLN A 1 215 ? 17.741 -37.305 -20.380 1.00 74.50 215 GLN A O 1
ATOM 1742 N N . ILE A 1 216 ? 17.994 -38.710 -18.644 1.00 70.81 216 ILE A N 1
ATOM 1743 C CA . ILE A 1 216 ? 18.051 -39.939 -19.435 1.00 70.81 216 ILE A CA 1
ATOM 1744 C C . ILE A 1 216 ? 16.631 -40.188 -19.972 1.00 70.81 216 ILE A C 1
ATOM 1746 O O . ILE A 1 216 ? 15.688 -40.181 -19.171 1.00 70.81 216 ILE A O 1
ATOM 1750 N N . PRO A 1 217 ? 16.435 -40.383 -21.289 1.00 69.19 217 PRO A N 1
ATOM 1751 C CA . PRO A 1 217 ? 15.123 -40.725 -21.816 1.00 69.19 217 PRO A CA 1
ATOM 1752 C C . PRO A 1 217 ? 14.676 -42.050 -21.191 1.00 69.19 217 PRO A C 1
ATOM 1754 O O . PRO A 1 217 ? 15.384 -43.052 -21.270 1.00 69.19 217 PRO A O 1
ATOM 1757 N N . LYS A 1 218 ? 13.520 -42.037 -20.523 1.00 63.81 218 LYS A N 1
ATOM 1758 C CA . LYS A 1 218 ? 12.842 -43.268 -20.119 1.00 63.81 218 LYS A CA 1
ATOM 1759 C C . LYS A 1 218 ? 12.229 -43.871 -21.382 1.00 63.81 218 LYS A C 1
ATOM 1761 O O . LYS A 1 218 ? 11.343 -43.243 -21.960 1.00 63.81 218 LYS A O 1
ATOM 1766 N N . GLU A 1 219 ? 12.768 -45.008 -21.814 1.00 55.19 219 GLU A N 1
ATOM 1767 C CA . GLU A 1 219 ? 12.136 -45.901 -22.797 1.00 55.19 219 GLU A CA 1
ATOM 1768 C C . GLU A 1 219 ? 10.820 -46.477 -22.261 1.00 55.19 219 GLU A C 1
ATOM 1770 O O . GLU A 1 219 ? 10.727 -46.709 -21.029 1.00 55.19 219 GLU A O 1
#

Solvent-accessible surface area (backbone atoms only — not comparable to full-atom values): 14124 Å² total; per-residue (Å²): 132,87,77,57,69,74,57,51,56,54,35,32,77,68,70,75,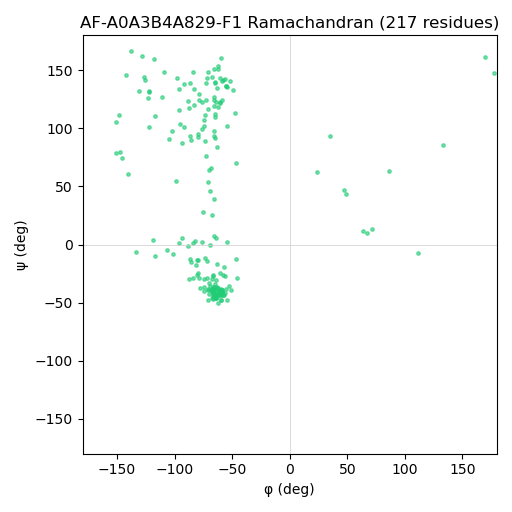41,83,80,76,95,79,71,87,73,84,81,71,78,62,77,74,84,68,80,62,53,51,44,64,66,63,29,65,72,65,71,54,61,89,62,47,39,39,27,44,37,94,89,74,70,48,63,32,32,39,26,75,87,75,56,34,32,19,74,40,57,86,88,43,94,82,41,62,78,38,69,44,67,72,62,54,49,52,55,52,50,55,50,48,53,53,48,53,52,51,50,56,49,53,50,52,51,52,52,53,50,53,52,52,51,53,51,53,50,54,51,52,50,52,53,48,47,53,54,47,54,64,65,67,52,73,65,99,78,77,90,84,80,93,66,89,74,91,80,73,72,55,96,81,42,67,71,70,80,40,93,61,78,92,60,60,93,68,68,87,60,79,60,92,80,64,70,79,56,92,61,76,88,82,63,91,64,93,75,87,66,85,71,79,77,77,53,72,70,57,52,52,50,54,54,59,71,65,55,74,83,82,127